Protein AF-A0A561WJ23-F1 (afdb_monomer)

Organism: Actinoplanes teichomyceticus (NCBI:txid1867)

Nearest PDB structures (foldseek):
  7w5x-assembly1_K  TM=8.280E-01  e=9.431E-01  Escherichia coli K-12
  6xiu-assembly1_B-2  TM=5.512E-01  e=2.045E+00  Escherichia coli
  6xiu-assembly1_A  TM=5.414E-01  e=2.303E+00  Escherichia coli

Sequence (185 aa):
MRGPETAATTAPVPPDAEFLGIRFALGAVLRPHPAASIVDGHATLPVTGSNRIVIGGEDWEAPTYENAEHFVRRLQGAGLLARSQLPGSGHPETHRSRRTLQRRYRATTGLSQVAVTQIDRANAAATMLRDGLDWRAAVATLGYFDQAHLAHALRRYVGHTARGLGAAGDAAMSFLYKTGPEPGS

InterPro domains:
  IPR018060 AraC-like, DNA binding HTH domain [PF12833] (94-162)

Secondary structure (DSSP, 8-state):
-B---SS-------TT------PPPTTEEETTS-GGGSTTSB-PPPB-TTSEEEETTEEEEPP-TTTHHHHHHHHHHTTSEEEPPPTTSSS--TTS-HHHHHHHHHHHHSS-HHHHHHHHHHHHHHHHHHTT--HHHHHHHTT-SSHHHHHHHIIIIISS-HHHHHHS-GGG--------S-TT-

Radius of gyration: 18.44 Å; Cα contacts (8 Å, |Δi|>4): 219; chains: 1; bounding box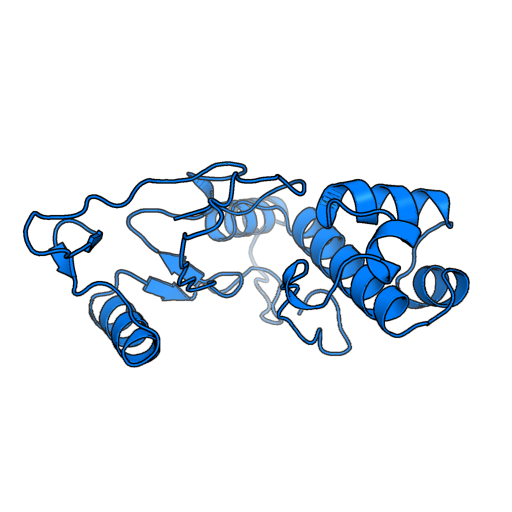: 40×44×50 Å

Foldseek 3Di:
DAAAELFDDDDDDPPPDDDDDDDDDAQKAQPQCARLVHYNHDDDFDADPVRFTAGPNDTHDDDDPVCNVVSVVVCVVVVRIDGHDQPPPPDCPPPDDPVVNQVVSCRRRVDGLVSQLLLLLLLVLLVCLLVVHDNVCSCVLSVPPDSVSSQVSCCTNVVDGSVRSNVDDPVVGPSPDPPDSDRRD

Structure (mmCIF, N/CA/C/O backbone):
data_AF-A0A561WJ23-F1
#
_entry.id   AF-A0A561WJ23-F1
#
loop_
_atom_site.group_PDB
_atom_site.id
_atom_site.type_symbol
_atom_site.label_atom_id
_atom_site.label_alt_id
_atom_site.label_comp_id
_atom_site.label_asym_id
_atom_site.label_entity_id
_atom_site.label_seq_id
_atom_site.pdbx_PDB_ins_code
_atom_site.Cartn_x
_atom_site.Cartn_y
_atom_site.Cartn_z
_atom_site.occupancy
_atom_site.B_iso_or_equiv
_atom_site.auth_seq_id
_atom_site.auth_comp_id
_atom_site.auth_asym_id
_atom_site.auth_atom_id
_atom_site.pdbx_PDB_model_num
ATOM 1 N N . MET A 1 1 ? -1.096 -0.728 12.898 1.00 88.12 1 MET A N 1
ATOM 2 C CA . MET A 1 1 ? -1.301 -0.312 11.492 1.00 88.12 1 MET A CA 1
ATOM 3 C C . MET A 1 1 ? 0.048 -0.042 10.854 1.00 88.12 1 MET A C 1
ATOM 5 O O . MET A 1 1 ? 0.812 0.728 11.416 1.00 88.12 1 MET A O 1
ATOM 9 N N . ARG A 1 2 ? 0.344 -0.645 9.702 1.00 90.31 2 ARG A N 1
ATOM 10 C CA . ARG A 1 2 ? 1.586 -0.389 8.961 1.00 90.31 2 ARG A CA 1
ATOM 11 C C . ARG A 1 2 ? 1.333 0.604 7.830 1.00 90.31 2 ARG A C 1
ATOM 13 O O . ARG A 1 2 ? 0.269 0.554 7.213 1.00 90.31 2 ARG A O 1
ATOM 20 N N . GLY A 1 3 ? 2.266 1.520 7.608 1.00 92.06 3 GLY A N 1
ATOM 21 C CA . GLY A 1 3 ? 2.197 2.446 6.490 1.00 92.06 3 GLY A CA 1
ATOM 22 C C . GLY A 1 3 ? 2.740 1.851 5.194 1.00 92.06 3 GLY A C 1
ATOM 23 O O . GLY A 1 3 ? 3.184 0.702 5.167 1.00 92.06 3 GLY A O 1
ATOM 24 N N . PRO A 1 4 ? 2.685 2.624 4.100 1.00 92.19 4 PRO A N 1
ATOM 25 C CA . PRO A 1 4 ? 3.299 2.228 2.841 1.00 92.19 4 PRO A CA 1
ATOM 26 C C . PRO A 1 4 ? 4.825 2.194 2.979 1.00 92.19 4 PRO A C 1
ATOM 28 O O . PRO A 1 4 ? 5.407 3.058 3.636 1.00 92.19 4 PRO A O 1
ATOM 31 N N . GLU A 1 5 ? 5.468 1.238 2.313 1.00 92.12 5 GLU A N 1
ATOM 32 C CA . GLU A 1 5 ? 6.920 1.054 2.383 1.00 92.12 5 GLU A CA 1
ATOM 33 C C . GLU A 1 5 ? 7.589 1.342 1.035 1.00 92.12 5 GLU A C 1
ATOM 35 O O . GLU A 1 5 ? 7.075 1.010 -0.035 1.00 92.12 5 GLU A O 1
ATOM 40 N N . THR A 1 6 ? 8.753 1.982 1.080 1.00 92.38 6 THR A N 1
ATOM 41 C CA . THR A 1 6 ? 9.587 2.321 -0.077 1.00 92.38 6 THR A CA 1
ATOM 42 C C . THR A 1 6 ? 10.602 1.227 -0.412 1.00 92.38 6 THR A C 1
ATOM 44 O O . THR A 1 6 ? 11.270 1.302 -1.456 1.00 92.38 6 THR A O 1
ATOM 47 N N . ALA A 1 7 ? 10.723 0.230 0.463 1.00 91.38 7 ALA A N 1
ATOM 48 C CA . ALA A 1 7 ? 11.462 -1.010 0.297 1.00 91.38 7 ALA A CA 1
ATOM 49 C C . ALA A 1 7 ? 10.836 -2.097 1.187 1.00 91.38 7 ALA A C 1
ATOM 51 O O . ALA A 1 7 ? 10.199 -1.784 2.185 1.00 91.38 7 ALA A O 1
ATOM 52 N N . ALA A 1 8 ? 11.034 -3.363 0.836 1.00 88.44 8 ALA A N 1
ATOM 53 C CA . ALA A 1 8 ? 10.608 -4.484 1.652 1.00 88.44 8 ALA A CA 1
ATOM 54 C C . ALA A 1 8 ? 11.323 -4.463 3.005 1.00 88.44 8 ALA A C 1
ATOM 56 O O . ALA A 1 8 ? 12.538 -4.259 3.084 1.00 88.44 8 ALA A O 1
ATOM 57 N N . THR A 1 9 ? 10.566 -4.729 4.061 1.00 86.19 9 THR A N 1
ATOM 58 C CA . THR A 1 9 ? 11.082 -4.825 5.422 1.00 86.19 9 THR A CA 1
ATOM 59 C C . THR A 1 9 ? 10.627 -6.127 6.071 1.00 86.19 9 THR A C 1
ATOM 61 O O . THR A 1 9 ? 9.573 -6.681 5.750 1.00 86.19 9 THR A O 1
ATOM 64 N N . THR A 1 10 ? 11.422 -6.623 7.013 1.00 80.75 10 THR A N 1
ATOM 65 C CA . THR A 1 10 ? 11.069 -7.794 7.813 1.00 80.75 10 THR A CA 1
ATOM 66 C C . THR A 1 10 ? 10.414 -7.360 9.120 1.00 80.75 10 THR A C 1
ATOM 68 O O . THR A 1 10 ? 10.718 -6.303 9.672 1.00 80.75 10 THR A O 1
ATOM 71 N N . ALA A 1 11 ? 9.493 -8.182 9.612 1.00 78.12 11 ALA A N 1
ATOM 72 C CA . ALA A 1 11 ? 8.931 -8.060 10.948 1.00 78.12 11 ALA A CA 1
ATOM 73 C C . ALA A 1 11 ? 9.088 -9.414 11.653 1.00 78.12 11 ALA A C 1
ATOM 75 O O . ALA A 1 11 ? 8.904 -10.445 11.001 1.00 78.12 11 ALA A O 1
ATOM 76 N N . PRO A 1 12 ? 9.458 -9.443 12.944 1.00 77.94 12 PRO A N 1
ATOM 77 C CA . PRO A 1 12 ? 9.506 -10.688 13.695 1.00 77.94 12 PRO A CA 1
ATOM 78 C C . PRO A 1 12 ? 8.093 -11.276 13.806 1.00 77.94 12 PRO A C 1
ATOM 80 O O . PRO A 1 12 ? 7.160 -10.590 14.220 1.00 77.94 12 PRO A O 1
ATOM 83 N N . VAL A 1 13 ? 7.954 -12.545 13.428 1.00 77.88 13 VAL A N 1
ATOM 84 C CA . VAL A 1 13 ? 6.711 -13.320 13.510 1.00 77.88 13 VAL A CA 1
ATOM 85 C C . VAL A 1 13 ? 6.960 -14.433 14.529 1.00 77.88 13 VAL A C 1
ATOM 87 O O . VAL A 1 13 ? 7.728 -15.351 14.229 1.00 77.88 13 VAL A O 1
ATOM 90 N N . PRO A 1 14 ? 6.406 -14.339 15.750 1.00 84.25 14 PRO A N 1
ATOM 91 C CA . PRO A 1 14 ? 6.501 -15.419 16.725 1.00 84.25 14 PRO A CA 1
ATOM 92 C C . PRO A 1 14 ? 5.874 -16.719 16.184 1.00 84.25 14 PRO A C 1
ATOM 94 O O . PRO A 1 14 ? 4.909 -16.638 15.422 1.00 84.25 14 PRO A O 1
ATOM 97 N N . PRO A 1 15 ? 6.386 -17.907 16.559 1.00 79.69 15 PRO A N 1
ATOM 98 C CA . PRO A 1 15 ? 5.913 -19.189 16.019 1.00 79.69 15 PRO A CA 1
ATOM 99 C C . PRO A 1 15 ? 4.428 -19.487 16.270 1.00 79.69 15 PRO A C 1
ATOM 101 O O . PRO A 1 15 ? 3.820 -20.251 15.529 1.00 79.69 15 PRO A O 1
ATOM 104 N N . ASP A 1 16 ? 3.864 -18.904 17.321 1.00 86.56 16 ASP A N 1
ATOM 105 C CA . ASP A 1 16 ? 2.503 -19.082 17.825 1.00 86.56 16 ASP A CA 1
ATOM 106 C C . ASP A 1 16 ? 1.607 -17.857 17.579 1.00 86.56 16 ASP A C 1
ATOM 108 O O . ASP A 1 16 ? 0.469 -17.811 18.045 1.00 86.56 16 ASP A O 1
ATOM 112 N N . ALA A 1 17 ? 2.103 -16.853 16.851 1.00 81.50 17 ALA A N 1
ATOM 113 C CA . ALA A 1 17 ? 1.343 -15.645 16.587 1.00 81.50 17 ALA A CA 1
ATOM 114 C C . ALA A 1 17 ? 0.382 -15.824 15.406 1.00 81.50 17 ALA A C 1
ATOM 116 O O . ALA A 1 17 ? 0.782 -16.156 14.288 1.00 81.50 17 ALA A O 1
ATOM 117 N N . GLU A 1 18 ? -0.888 -15.511 15.648 1.00 80.81 18 GLU A N 1
ATOM 118 C CA . GLU A 1 18 ? -1.900 -15.368 14.610 1.00 80.81 18 GLU A CA 1
ATOM 119 C C . GLU A 1 18 ? -2.066 -13.890 14.239 1.00 80.81 18 GLU A C 1
ATOM 121 O O . GLU A 1 18 ? -2.115 -13.009 15.101 1.00 80.81 18 GLU A O 1
ATOM 126 N N . PHE A 1 19 ? -2.153 -13.609 12.938 1.00 82.06 19 PHE A N 1
ATOM 127 C CA . PHE A 1 19 ? -2.295 -12.251 12.424 1.00 82.06 19 PHE A CA 1
ATOM 128 C C . PHE A 1 19 ? -3.512 -12.146 11.515 1.00 82.06 19 PHE A C 1
ATOM 130 O O . PHE A 1 19 ? -3.601 -12.831 10.498 1.00 82.06 19 PHE A O 1
ATOM 137 N N . LEU A 1 20 ? -4.388 -11.189 11.818 1.00 85.12 20 LEU A N 1
ATOM 138 C CA . LEU A 1 20 ? -5.390 -10.701 10.880 1.00 85.12 20 LEU A CA 1
ATOM 139 C C . LEU A 1 20 ? -4.945 -9.353 10.309 1.00 85.12 20 LEU A C 1
ATOM 141 O O . LEU A 1 20 ? -4.656 -8.408 11.046 1.00 85.12 20 LEU A O 1
ATOM 145 N N . GLY A 1 21 ? -4.919 -9.248 8.982 1.00 88.38 21 GLY A N 1
ATOM 146 C CA . GLY A 1 21 ? -4.565 -8.019 8.278 1.00 88.38 21 GLY A CA 1
ATOM 147 C C . GLY A 1 21 ? -5.686 -7.531 7.370 1.00 88.38 21 GLY A C 1
ATOM 148 O O . GLY A 1 21 ? -6.125 -8.251 6.479 1.00 88.38 21 GLY A O 1
ATOM 149 N N . ILE A 1 22 ? -6.089 -6.268 7.528 1.00 90.25 22 ILE A N 1
ATOM 150 C CA . ILE A 1 22 ? -6.926 -5.563 6.549 1.00 90.25 22 ILE A CA 1
ATOM 151 C C . ILE A 1 22 ? -6.014 -4.655 5.731 1.00 90.25 22 ILE A C 1
ATOM 153 O O . ILE A 1 22 ? -5.491 -3.658 6.234 1.00 90.25 22 ILE A O 1
ATOM 157 N N . ARG A 1 23 ? -5.813 -4.993 4.457 1.00 89.75 23 ARG A N 1
ATOM 158 C CA . ARG A 1 23 ? -5.008 -4.178 3.545 1.00 89.75 23 ARG A CA 1
ATOM 159 C C . ARG A 1 23 ? -5.900 -3.206 2.788 1.00 89.75 23 ARG A C 1
ATOM 161 O O . ARG A 1 23 ? -6.796 -3.607 2.049 1.00 89.75 23 ARG A O 1
ATOM 168 N N . PHE A 1 24 ? -5.619 -1.920 2.935 1.00 89.31 24 PHE A N 1
ATOM 169 C CA . PHE A 1 24 ? -6.335 -0.883 2.211 1.00 89.31 24 PHE A CA 1
ATOM 170 C C . PHE A 1 24 ? -5.871 -0.786 0.756 1.00 89.31 24 PHE A C 1
ATOM 172 O O . PHE A 1 24 ? -4.682 -0.891 0.456 1.00 89.31 24 PHE A O 1
ATOM 179 N N . ALA A 1 25 ? -6.828 -0.587 -0.152 1.00 88.94 25 ALA A N 1
ATOM 180 C CA . ALA A 1 25 ? -6.533 -0.281 -1.545 1.00 88.94 25 ALA A CA 1
ATOM 181 C C . ALA A 1 25 ? -5.771 1.047 -1.654 1.00 88.94 25 ALA A C 1
ATOM 183 O O . ALA A 1 25 ? -5.939 1.945 -0.824 1.00 88.94 25 ALA A O 1
ATOM 184 N N . LEU A 1 26 ? -4.970 1.205 -2.706 1.00 87.31 26 LEU A N 1
ATOM 185 C CA . LEU A 1 26 ? -4.286 2.466 -2.958 1.00 87.31 26 LEU A CA 1
ATOM 186 C C . LEU A 1 26 ? -5.307 3.614 -3.069 1.00 87.31 26 LEU A C 1
ATOM 188 O O . LEU A 1 26 ? -6.315 3.511 -3.768 1.00 87.31 26 LEU A O 1
ATOM 192 N N . GLY A 1 27 ? -5.060 4.704 -2.341 1.00 87.81 27 GLY A N 1
ATOM 193 C CA . GLY A 1 27 ? -5.973 5.848 -2.275 1.00 87.81 27 GLY A CA 1
ATOM 194 C C . GLY A 1 27 ? -7.069 5.741 -1.210 1.00 87.81 27 GLY A C 1
ATOM 195 O O . GLY A 1 27 ? -7.781 6.721 -0.994 1.00 87.81 27 GLY A O 1
ATOM 196 N N . ALA A 1 28 ? -7.198 4.615 -0.502 1.00 92.38 28 ALA A N 1
ATOM 197 C CA . ALA A 1 28 ? -7.967 4.579 0.737 1.00 92.38 28 ALA A CA 1
ATOM 198 C C . ALA A 1 28 ? -7.195 5.285 1.864 1.00 92.38 28 ALA A C 1
ATOM 200 O O . ALA A 1 28 ? -5.992 5.102 2.040 1.00 92.38 28 ALA A O 1
ATOM 201 N N . VAL A 1 29 ? -7.907 6.121 2.614 1.00 92.88 29 VAL A N 1
ATOM 202 C CA . VAL A 1 29 ? -7.361 7.000 3.646 1.00 92.88 29 VAL A CA 1
ATOM 203 C C . VAL A 1 29 ? -8.112 6.749 4.944 1.00 92.88 29 VAL A C 1
ATOM 205 O O . VAL A 1 29 ? -9.301 7.060 5.043 1.00 92.88 29 VAL A O 1
ATOM 208 N N . LEU A 1 30 ? -7.402 6.225 5.942 1.00 94.00 30 LEU A N 1
ATOM 209 C CA . LEU A 1 30 ? -7.859 6.203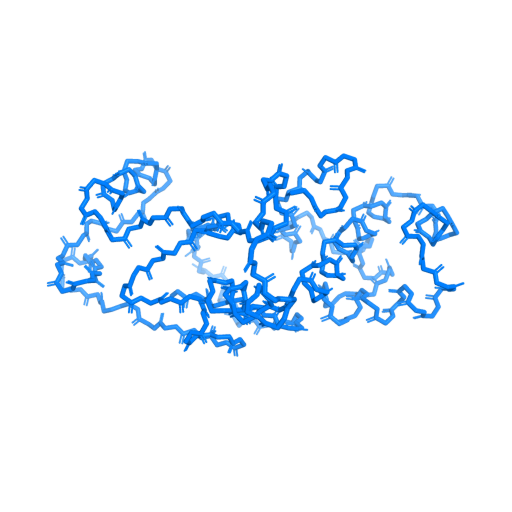 7.327 1.00 94.00 30 LEU A CA 1
ATOM 210 C C . LEU A 1 30 ? -7.504 7.554 7.960 1.00 94.00 30 LEU A C 1
ATOM 212 O O . LEU A 1 30 ? -6.336 7.833 8.206 1.00 94.00 30 LEU A O 1
ATOM 216 N N . ARG A 1 31 ? -8.488 8.429 8.173 1.00 93.62 31 ARG A N 1
ATOM 217 C CA . ARG A 1 31 ? -8.254 9.843 8.523 1.00 93.62 31 ARG A CA 1
ATOM 218 C C . ARG A 1 31 ? -7.425 10.065 9.794 1.00 93.62 31 ARG A C 1
ATOM 220 O O . ARG A 1 31 ? -6.582 10.955 9.744 1.00 93.62 31 ARG A O 1
ATOM 227 N N . PRO A 1 32 ? -7.600 9.296 10.890 1.00 93.06 32 PRO A N 1
ATOM 228 C CA . PRO A 1 32 ? -6.749 9.443 12.076 1.00 93.06 32 PRO A CA 1
ATOM 229 C C . PRO A 1 32 ? -5.274 9.088 11.833 1.00 93.06 32 PRO A C 1
ATOM 231 O O . PRO A 1 32 ? -4.400 9.558 12.555 1.00 93.06 32 PRO A O 1
ATOM 234 N N . HIS A 1 33 ? -4.992 8.276 10.809 1.00 92.06 33 HIS A N 1
ATOM 235 C CA . HIS A 1 33 ? -3.657 7.780 10.477 1.00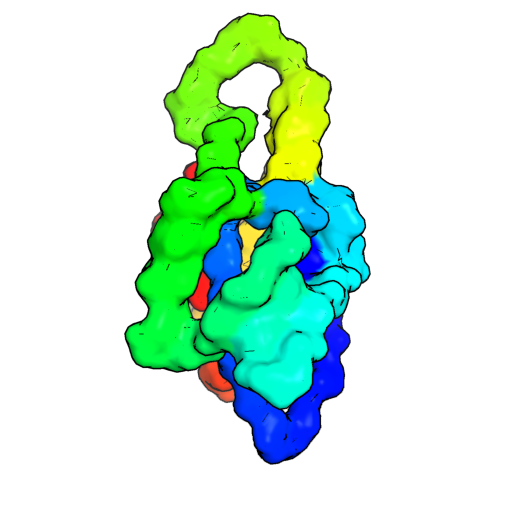 92.06 33 HIS A CA 1
ATOM 236 C C . HIS A 1 33 ? -3.452 7.789 8.951 1.00 92.06 33 HIS A C 1
ATOM 238 O O . HIS A 1 33 ? -3.444 6.729 8.313 1.00 92.06 33 HIS A O 1
ATOM 244 N N . PRO A 1 34 ? -3.344 8.975 8.323 1.00 91.38 34 PRO A N 1
ATOM 245 C CA . PRO A 1 34 ? -3.183 9.064 6.879 1.00 91.38 34 PRO A CA 1
ATOM 246 C C . PRO A 1 34 ? -1.864 8.412 6.448 1.00 91.38 34 PRO A C 1
ATOM 248 O O . PRO A 1 34 ? -0.839 8.580 7.100 1.00 91.38 34 PRO A O 1
ATOM 251 N N . ALA A 1 35 ? -1.854 7.712 5.310 1.00 91.44 35 ALA A N 1
ATOM 252 C CA . ALA A 1 35 ? -0.686 6.947 4.857 1.00 91.44 35 ALA A CA 1
ATOM 253 C C . ALA A 1 35 ? 0.616 7.775 4.807 1.00 91.44 35 ALA A C 1
ATOM 255 O O . ALA A 1 35 ? 1.683 7.285 5.166 1.00 91.44 35 ALA A O 1
ATOM 256 N N . ALA A 1 36 ? 0.522 9.052 4.421 1.00 91.44 36 ALA A N 1
ATOM 257 C CA . ALA A 1 36 ? 1.666 9.958 4.340 1.00 91.44 36 ALA A CA 1
ATOM 258 C C . ALA A 1 36 ? 2.325 10.292 5.690 1.00 91.44 36 ALA A C 1
ATOM 260 O O . ALA A 1 36 ? 3.459 10.765 5.686 1.00 91.44 36 ALA A O 1
ATOM 261 N N . SER A 1 37 ? 1.661 10.059 6.828 1.00 93.19 37 SER A N 1
ATOM 262 C CA . SER A 1 37 ? 2.247 10.291 8.156 1.00 93.19 37 SER A CA 1
ATOM 263 C C . SER A 1 37 ? 2.966 9.070 8.734 1.00 93.19 37 SER A C 1
ATOM 265 O O . SER A 1 37 ? 3.522 9.173 9.821 1.00 93.19 37 SER A O 1
ATOM 267 N N . ILE A 1 38 ? 2.931 7.919 8.053 1.00 93.50 38 ILE A N 1
ATOM 268 C CA . ILE A 1 38 ? 3.465 6.638 8.552 1.00 93.50 38 ILE A CA 1
ATOM 269 C C . ILE A 1 38 ? 4.291 5.878 7.498 1.00 93.50 38 ILE A C 1
ATOM 271 O O . ILE A 1 38 ? 4.426 4.661 7.583 1.00 93.50 38 ILE A O 1
ATOM 275 N N . VAL A 1 39 ? 4.825 6.573 6.489 1.00 94.81 39 VAL A N 1
ATOM 276 C CA . VAL A 1 39 ? 5.680 5.970 5.447 1.00 94.81 39 VAL A CA 1
ATOM 277 C C . VAL A 1 39 ? 6.903 5.305 6.080 1.00 94.81 39 VAL A C 1
ATOM 279 O O . VAL A 1 39 ? 7.515 5.892 6.969 1.00 94.81 39 VAL A O 1
ATOM 282 N N . ASP A 1 40 ? 7.247 4.100 5.618 1.00 93.50 40 ASP A N 1
ATOM 283 C CA . ASP A 1 40 ? 8.349 3.283 6.156 1.00 93.50 40 ASP A CA 1
ATOM 284 C C . ASP A 1 40 ? 8.243 3.052 7.678 1.00 93.50 40 ASP A C 1
ATOM 286 O O . ASP A 1 40 ? 9.238 2.882 8.382 1.00 93.50 40 ASP A O 1
ATOM 290 N N . GLY A 1 41 ? 7.015 3.056 8.202 1.00 91.94 41 GLY A N 1
ATOM 291 C CA . GLY A 1 41 ? 6.745 2.974 9.628 1.00 91.94 41 GLY A CA 1
ATOM 292 C C . GLY A 1 41 ? 5.405 2.328 9.956 1.00 91.94 41 GLY A C 1
ATOM 293 O O . GLY A 1 41 ? 4.724 1.720 9.124 1.00 91.94 41 GLY A O 1
ATOM 294 N N . HIS A 1 42 ? 5.026 2.437 11.223 1.00 91.75 42 HIS A N 1
ATOM 295 C CA . HIS A 1 42 ? 3.769 1.914 11.734 1.00 91.75 42 HIS A CA 1
ATOM 296 C C . HIS A 1 42 ? 3.220 2.817 12.840 1.00 91.75 42 HIS A C 1
ATOM 298 O O . HIS A 1 42 ? 3.962 3.528 13.512 1.00 91.75 42 HIS A O 1
ATOM 304 N N . ALA A 1 43 ? 1.905 2.764 13.028 1.00 90.81 43 ALA A N 1
ATOM 305 C CA . ALA A 1 43 ? 1.208 3.335 14.170 1.00 90.81 43 ALA A CA 1
ATOM 306 C C . ALA A 1 43 ? 0.566 2.208 14.983 1.00 90.81 43 ALA A C 1
ATOM 308 O O . ALA A 1 43 ? -0.151 1.361 14.432 1.00 90.81 43 ALA A O 1
ATOM 309 N N . THR A 1 44 ? 0.806 2.201 16.290 1.00 90.88 44 THR A N 1
ATOM 310 C CA . THR A 1 44 ? 0.114 1.309 17.224 1.00 90.88 44 THR A CA 1
ATOM 311 C C . THR A 1 44 ? -1.270 1.877 17.502 1.00 90.88 44 THR A C 1
ATOM 313 O O . THR A 1 44 ? -1.397 3.030 17.906 1.00 90.88 44 THR A O 1
ATOM 316 N N . LEU A 1 45 ? -2.306 1.075 17.258 1.00 90.69 45 LEU A N 1
ATOM 317 C CA . LEU A 1 45 ? -3.666 1.435 17.643 1.00 90.69 45 LEU A CA 1
ATOM 318 C C . LEU A 1 45 ? -3.844 1.048 19.114 1.00 90.69 45 LEU A C 1
ATOM 320 O O . LEU A 1 45 ? -3.536 -0.099 19.449 1.00 90.69 45 LEU A O 1
ATOM 324 N N . PRO A 1 46 ? -4.294 1.961 19.991 1.00 92.19 46 PRO A N 1
ATOM 325 C CA . PRO A 1 46 ? -4.555 1.612 21.379 1.00 92.19 46 PRO A CA 1
ATOM 326 C C . PRO A 1 46 ? -5.589 0.488 21.464 1.00 92.19 46 PRO A C 1
ATOM 328 O O . PRO A 1 46 ? -6.548 0.462 20.691 1.00 92.19 46 PRO A O 1
ATOM 331 N N . VAL A 1 47 ? -5.390 -0.421 22.414 1.00 91.25 47 VAL A N 1
ATOM 332 C CA . VAL A 1 47 ? -6.325 -1.507 22.716 1.00 91.25 47 VAL A CA 1
ATOM 333 C C . VAL A 1 47 ? -6.844 -1.298 24.130 1.00 91.25 47 VAL A C 1
ATOM 335 O O . VAL A 1 47 ? -6.065 -1.039 25.048 1.00 91.25 47 VAL A O 1
ATOM 338 N N . THR A 1 48 ? -8.158 -1.363 24.308 1.00 91.06 48 THR A N 1
ATOM 339 C CA . THR A 1 48 ? -8.793 -1.235 25.622 1.00 91.06 48 THR A CA 1
ATOM 340 C C . THR A 1 48 ? -8.771 -2.569 26.371 1.00 91.06 48 THR A C 1
ATOM 342 O O . THR A 1 48 ? -8.555 -3.630 25.784 1.00 91.06 48 THR A O 1
ATOM 345 N N . GLY A 1 49 ? -9.059 -2.546 27.677 1.00 86.38 49 GLY A N 1
ATOM 346 C CA . GLY A 1 49 ? -9.124 -3.764 28.498 1.00 86.38 49 GLY A CA 1
ATOM 347 C C . GLY A 1 49 ? -10.179 -4.790 28.049 1.00 86.38 49 GLY A C 1
ATOM 348 O O . GLY A 1 49 ? -10.091 -5.950 28.430 1.00 86.38 49 GLY A O 1
ATOM 349 N N . SER A 1 50 ? -11.148 -4.393 27.215 1.00 87.62 50 SER A N 1
ATOM 350 C CA . SER A 1 50 ? -12.160 -5.277 26.617 1.00 87.62 50 SER A CA 1
ATOM 351 C C . SER A 1 50 ? -11.779 -5.784 25.217 1.00 87.62 50 SER A C 1
ATOM 353 O O . SER A 1 50 ? -12.651 -6.202 24.457 1.00 87.62 50 SER A O 1
ATOM 355 N N . ASN A 1 51 ? -10.487 -5.744 24.866 1.00 86.00 51 ASN A N 1
ATOM 356 C CA . ASN A 1 51 ? -9.941 -6.155 23.566 1.00 86.00 51 ASN A CA 1
ATOM 357 C C . ASN A 1 51 ? -10.553 -5.395 22.373 1.00 86.00 51 ASN A C 1
ATOM 359 O O . ASN A 1 51 ? -10.730 -5.932 21.279 1.00 86.00 51 ASN A O 1
ATOM 363 N N . ARG A 1 52 ? -10.910 -4.127 22.593 1.00 93.00 52 ARG A N 1
ATOM 364 C CA . ARG A 1 52 ? -11.409 -3.226 21.549 1.00 93.00 52 ARG A CA 1
ATOM 365 C C . ARG A 1 52 ? -10.279 -2.350 21.054 1.00 93.00 52 ARG A C 1
ATOM 367 O O . ARG A 1 52 ? -9.410 -1.972 21.832 1.00 93.00 52 ARG A O 1
ATOM 374 N N . ILE A 1 53 ? -10.307 -2.000 19.778 1.00 93.69 53 ILE A N 1
ATOM 375 C CA . ILE A 1 53 ? -9.310 -1.114 19.180 1.00 93.69 53 ILE A CA 1
ATOM 376 C C . ILE A 1 53 ? -9.839 0.313 19.130 1.00 93.69 53 ILE A C 1
ATOM 378 O O . ILE A 1 53 ? -10.984 0.547 18.747 1.00 93.69 53 ILE A O 1
ATOM 382 N N . VAL A 1 54 ? -9.001 1.275 19.497 1.00 94.56 54 VAL A N 1
ATOM 383 C CA . VAL A 1 54 ? -9.363 2.692 19.474 1.00 94.56 54 VAL A CA 1
ATOM 384 C C . VAL A 1 54 ? -8.959 3.294 18.136 1.00 94.56 54 VAL A C 1
ATOM 386 O O . VAL A 1 54 ? -7.783 3.289 17.767 1.00 94.56 54 VAL A O 1
ATOM 389 N N . ILE A 1 55 ? -9.930 3.834 17.400 1.00 94.31 55 ILE A N 1
ATOM 390 C CA . ILE A 1 55 ? -9.708 4.495 16.108 1.00 94.31 55 ILE A CA 1
ATOM 391 C C . ILE A 1 55 ? -10.519 5.784 16.084 1.00 94.31 55 ILE A C 1
ATOM 393 O O . ILE A 1 55 ? -11.731 5.771 16.272 1.00 94.31 55 ILE A O 1
ATOM 397 N N . GLY A 1 56 ? -9.842 6.911 15.850 1.00 91.19 56 GLY A N 1
ATOM 398 C CA . GLY A 1 56 ? -10.499 8.222 15.832 1.00 91.19 56 GLY A CA 1
ATOM 399 C C . GLY A 1 56 ? -11.052 8.662 17.192 1.00 91.19 56 GLY A C 1
ATOM 400 O O . GLY A 1 56 ? -11.928 9.513 17.226 1.00 91.19 56 GLY A O 1
ATOM 401 N N . GLY A 1 57 ? -10.548 8.091 18.293 1.00 90.81 57 GLY A N 1
ATOM 402 C CA . GLY A 1 57 ? -11.021 8.373 19.653 1.00 90.81 57 GLY A CA 1
ATOM 403 C C . GLY A 1 57 ? -12.237 7.552 20.093 1.00 90.81 57 GLY A C 1
ATOM 404 O O . GLY A 1 57 ? -12.682 7.715 21.223 1.00 90.81 57 GLY A O 1
ATOM 405 N N . GLU A 1 58 ? -12.749 6.665 19.238 1.00 91.12 58 GLU A N 1
ATOM 406 C CA . GLU A 1 58 ? -13.864 5.766 19.550 1.00 91.12 58 GLU A CA 1
ATOM 407 C C . GLU A 1 58 ? -13.393 4.316 19.694 1.00 91.12 58 GLU A C 1
ATOM 409 O O . GLU A 1 58 ? -12.399 3.921 19.078 1.00 91.12 58 GLU A O 1
ATOM 414 N N . ASP A 1 59 ? -14.142 3.520 20.459 1.00 94.12 59 ASP A N 1
ATOM 415 C CA . ASP A 1 59 ? -13.864 2.105 20.705 1.00 94.12 59 ASP A CA 1
ATOM 416 C C . ASP A 1 59 ? -14.558 1.203 19.676 1.00 94.12 59 ASP A C 1
ATOM 418 O O . ASP A 1 59 ? -15.791 1.119 19.606 1.00 94.12 59 ASP A O 1
ATOM 422 N N . TRP A 1 60 ? -13.777 0.404 18.958 1.00 94.69 60 TRP A N 1
ATOM 423 C CA . TRP A 1 60 ? -14.243 -0.502 17.911 1.00 94.69 60 TRP A CA 1
ATOM 424 C C . TRP A 1 60 ? -14.021 -1.957 18.301 1.00 94.69 60 TRP A C 1
ATOM 426 O O . TRP A 1 60 ? -13.016 -2.312 18.908 1.00 94.69 60 TRP A O 1
ATOM 436 N N . GLU A 1 61 ? -14.963 -2.819 17.932 1.00 93.69 61 GLU A N 1
ATOM 437 C CA . GLU A 1 61 ? -14.749 -4.261 18.034 1.00 93.69 61 GLU A CA 1
ATOM 438 C C . GLU A 1 61 ? -13.547 -4.634 17.163 1.00 93.69 61 GLU A C 1
ATOM 440 O O . GLU A 1 61 ? -13.443 -4.152 16.030 1.00 93.69 61 GLU A O 1
ATOM 445 N N . ALA A 1 62 ? -12.622 -5.427 17.706 1.00 91.38 62 ALA A N 1
ATOM 446 C CA . ALA A 1 62 ? -11.464 -5.865 16.947 1.00 91.38 62 ALA A CA 1
ATOM 447 C C . ALA A 1 62 ? -11.921 -6.708 15.742 1.00 91.38 62 ALA A C 1
ATOM 449 O O . ALA A 1 62 ? -12.840 -7.524 15.879 1.00 91.38 62 ALA A O 1
ATOM 450 N N . PRO A 1 63 ? -11.316 -6.510 14.558 1.00 91.81 63 PRO A N 1
ATOM 451 C CA . PRO A 1 63 ? -11.675 -7.299 13.402 1.00 91.81 63 PRO A CA 1
ATOM 452 C C . PRO A 1 63 ? -11.283 -8.767 13.620 1.00 91.81 63 PRO A C 1
ATOM 454 O O . PRO A 1 63 ? -10.200 -9.060 14.125 1.00 91.81 63 PRO A O 1
ATOM 457 N N . THR A 1 64 ? -12.157 -9.668 13.196 1.00 91.31 64 THR A N 1
ATOM 458 C CA . THR A 1 64 ? -11.949 -11.109 13.040 1.00 91.31 64 THR A CA 1
ATOM 459 C C . THR A 1 64 ? -12.147 -11.469 11.569 1.00 91.31 64 THR A C 1
ATOM 461 O O . THR A 1 64 ? -12.561 -10.626 10.765 1.00 91.31 64 THR A O 1
ATOM 464 N N . TYR A 1 65 ? -11.870 -12.715 11.186 1.00 88.56 65 TYR A N 1
ATOM 465 C CA . TYR A 1 65 ? -12.127 -13.167 9.818 1.00 88.56 65 TYR A CA 1
ATOM 466 C C . TYR A 1 65 ? -13.614 -13.032 9.436 1.00 88.56 65 TYR A C 1
ATOM 468 O O . TYR A 1 65 ? -13.947 -12.647 8.317 1.00 88.56 65 TYR A O 1
ATOM 476 N N . GLU A 1 66 ? -14.508 -13.260 10.394 1.00 92.44 66 GLU A N 1
ATOM 477 C CA . GLU A 1 66 ? -15.960 -13.252 10.222 1.00 92.44 66 GLU A CA 1
ATOM 478 C C . GLU A 1 66 ? -16.540 -11.837 10.141 1.00 92.44 66 GLU A C 1
ATOM 480 O O . GLU A 1 66 ? -17.518 -11.609 9.429 1.00 92.44 66 GLU A O 1
ATOM 485 N N . ASN A 1 67 ? -15.964 -10.872 10.869 1.00 93.38 67 ASN A N 1
ATOM 486 C CA . ASN A 1 67 ? -16.524 -9.522 10.974 1.00 93.38 67 ASN A CA 1
ATOM 487 C C . ASN A 1 67 ? -15.744 -8.454 10.169 1.00 93.38 67 ASN A C 1
ATOM 489 O O . ASN A 1 67 ? -16.188 -7.303 10.117 1.00 93.38 67 ASN A O 1
ATOM 493 N N . ALA A 1 68 ? -14.624 -8.800 9.514 1.00 93.81 68 ALA A N 1
ATOM 494 C CA . ALA A 1 68 ? -13.722 -7.840 8.863 1.00 93.81 68 ALA A CA 1
ATOM 495 C C . ALA A 1 68 ? -14.418 -6.932 7.835 1.00 93.81 68 ALA A C 1
ATOM 497 O O . ALA A 1 68 ? -14.195 -5.718 7.821 1.00 93.81 68 ALA A O 1
ATOM 498 N N . GLU A 1 69 ? -15.292 -7.479 6.985 1.00 93.88 69 GLU A N 1
ATOM 499 C CA . GLU A 1 69 ? -16.028 -6.665 6.008 1.00 93.88 69 GLU A CA 1
ATOM 500 C C . GLU A 1 69 ? -16.969 -5.667 6.684 1.00 93.88 69 GLU A C 1
ATOM 502 O O . GLU A 1 69 ? -17.044 -4.497 6.295 1.00 93.88 69 GLU A O 1
ATOM 507 N N . HIS A 1 70 ? -17.684 -6.121 7.714 1.00 96.06 70 HIS A N 1
ATOM 508 C CA . HIS A 1 70 ? -18.596 -5.283 8.479 1.00 96.06 70 HIS A CA 1
ATOM 509 C C . HIS A 1 70 ? -17.833 -4.177 9.217 1.00 96.06 70 HIS A C 1
ATOM 511 O O . HIS A 1 70 ? -18.234 -3.013 9.167 1.00 96.06 70 HIS A O 1
ATOM 517 N N . PHE A 1 71 ? -16.689 -4.509 9.815 1.00 95.44 71 PHE A N 1
ATOM 518 C CA . PHE A 1 71 ? -15.773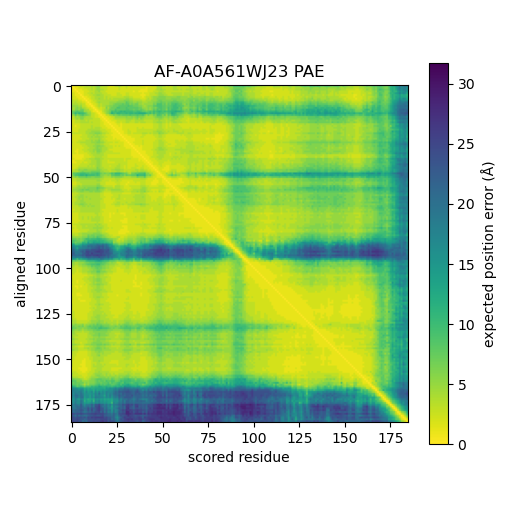 -3.557 10.432 1.00 95.44 71 PHE A CA 1
ATOM 519 C C . PHE A 1 71 ? -15.360 -2.444 9.450 1.00 95.44 71 PHE A C 1
ATOM 521 O O . PHE A 1 71 ? -15.513 -1.258 9.756 1.00 95.44 71 PHE A O 1
ATOM 528 N N . VAL A 1 72 ? -14.935 -2.798 8.230 1.00 95.31 72 VAL A N 1
ATOM 529 C CA . VAL A 1 72 ? -14.561 -1.823 7.186 1.00 95.31 72 VAL A CA 1
ATOM 530 C C . VAL A 1 72 ? -15.743 -0.936 6.785 1.00 95.31 72 VAL A C 1
ATOM 532 O O . VAL A 1 72 ? -15.584 0.283 6.685 1.00 95.31 72 VAL A O 1
ATOM 535 N N . ARG A 1 73 ? -16.937 -1.509 6.586 1.00 96.00 73 ARG A N 1
ATOM 536 C CA . ARG A 1 73 ? -18.147 -0.734 6.251 1.00 96.00 73 ARG A CA 1
ATOM 537 C C . ARG A 1 73 ? -18.513 0.251 7.356 1.00 96.00 73 ARG A C 1
ATOM 539 O O . ARG A 1 73 ? -18.878 1.386 7.060 1.00 96.00 73 ARG A O 1
ATOM 546 N N . ARG A 1 74 ? -18.370 -0.134 8.625 1.00 96.06 74 ARG A N 1
ATOM 547 C CA . ARG A 1 74 ? -18.634 0.772 9.749 1.00 96.06 74 ARG A CA 1
ATOM 548 C C . ARG A 1 74 ? -17.622 1.915 9.830 1.00 96.06 74 ARG A C 1
ATOM 550 O O . ARG A 1 74 ? -18.035 3.046 10.068 1.00 96.06 74 ARG A O 1
ATOM 557 N N . LEU A 1 75 ? -16.337 1.668 9.558 1.00 96.12 75 LEU A N 1
ATOM 558 C CA . LEU A 1 75 ? -15.338 2.743 9.459 1.00 96.12 75 LEU A CA 1
ATOM 559 C C . LEU A 1 75 ? -15.671 3.745 8.343 1.00 96.12 75 LEU A C 1
ATOM 561 O O . LEU A 1 75 ? -15.435 4.944 8.500 1.00 96.12 75 LEU A O 1
ATOM 565 N N . GLN A 1 76 ? -16.217 3.268 7.220 1.00 96.06 76 GLN A N 1
ATOM 566 C CA . GLN A 1 76 ? -16.698 4.135 6.140 1.00 96.06 76 GLN A CA 1
ATOM 567 C C . GLN A 1 76 ? -17.936 4.930 6.563 1.00 96.06 76 GLN A C 1
ATOM 569 O O . GLN A 1 76 ? -17.985 6.138 6.340 1.00 96.06 76 GLN A O 1
ATOM 574 N N . GLY A 1 77 ? -18.904 4.277 7.215 1.00 95.56 77 GLY A N 1
ATOM 575 C CA . GLY A 1 77 ? -20.120 4.915 7.727 1.00 95.56 77 GLY A CA 1
ATOM 576 C C . GLY A 1 77 ? -19.845 6.009 8.763 1.00 95.56 77 GLY A C 1
ATOM 577 O O . GLY A 1 77 ? -20.499 7.045 8.739 1.00 95.56 77 GLY A O 1
ATOM 578 N N . ALA A 1 78 ? -18.824 5.832 9.606 1.00 95.75 78 ALA A N 1
ATOM 579 C CA . ALA A 1 78 ? -18.348 6.858 10.539 1.00 95.75 78 ALA A CA 1
ATOM 580 C C . ALA A 1 78 ? -17.457 7.932 9.882 1.00 95.75 78 ALA A C 1
ATOM 582 O O . ALA A 1 78 ? -16.936 8.819 10.554 1.00 95.75 78 ALA A O 1
ATOM 583 N N . GLY A 1 79 ? -17.216 7.849 8.570 1.00 95.00 79 GLY A N 1
ATOM 584 C CA . GLY A 1 79 ? -16.379 8.797 7.836 1.00 95.00 79 GLY A CA 1
ATOM 585 C C . GLY A 1 79 ? -14.882 8.713 8.152 1.00 95.00 79 GLY A C 1
ATOM 586 O O . GLY A 1 79 ? -14.115 9.534 7.640 1.00 95.00 79 GLY A O 1
ATOM 587 N N . LEU A 1 80 ? -14.442 7.731 8.947 1.00 95.94 80 LEU A N 1
ATOM 588 C C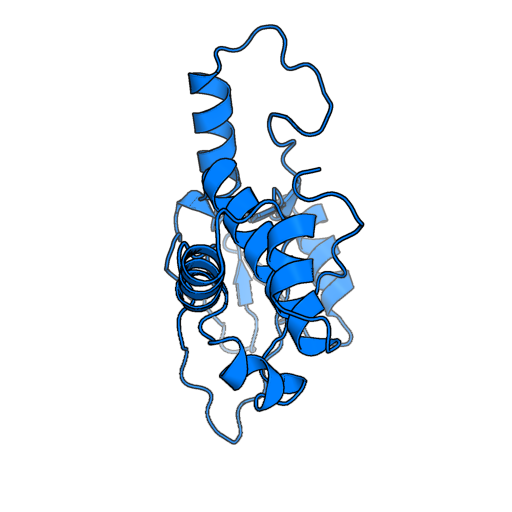A . LEU A 1 80 ? -13.041 7.527 9.324 1.00 95.94 80 LEU A CA 1
ATOM 589 C C . LEU A 1 80 ? -12.218 6.926 8.184 1.00 95.94 80 LEU A C 1
ATOM 591 O O . LEU A 1 80 ? -11.042 7.261 8.046 1.00 95.94 80 LEU A O 1
ATOM 595 N N . LEU A 1 81 ? -12.827 6.075 7.355 1.00 95.69 81 LEU A N 1
ATOM 596 C CA . LEU A 1 81 ? -12.207 5.491 6.168 1.00 95.69 81 LEU A CA 1
ATOM 597 C C . LEU A 1 81 ? -12.867 6.044 4.902 1.00 95.69 81 LEU A C 1
ATOM 599 O O . LEU A 1 81 ? -14.063 5.869 4.689 1.00 95.69 81 LEU A O 1
ATOM 603 N N . ALA A 1 82 ? -12.086 6.684 4.036 1.00 93.38 82 ALA A N 1
ATOM 604 C CA . ALA A 1 82 ? -12.577 7.251 2.782 1.00 93.38 82 ALA A CA 1
ATOM 605 C C . ALA A 1 82 ? -11.704 6.837 1.597 1.00 93.38 82 ALA A C 1
ATOM 607 O O . ALA A 1 82 ? -10.501 6.634 1.744 1.00 93.38 82 ALA A O 1
ATOM 608 N N . ARG A 1 83 ? -12.291 6.764 0.398 1.00 89.56 83 ARG A N 1
ATOM 609 C CA . ARG A 1 83 ? -11.536 6.598 -0.850 1.00 89.56 83 ARG A CA 1
ATOM 610 C C . ARG A 1 83 ? -11.282 7.966 -1.472 1.00 89.56 83 ARG A C 1
ATOM 612 O O . ARG A 1 83 ? -12.218 8.680 -1.820 1.00 89.56 83 ARG A O 1
ATOM 619 N N . SER A 1 84 ? -10.015 8.334 -1.601 1.00 86.00 84 SER A N 1
ATOM 620 C CA . SER A 1 84 ? -9.595 9.544 -2.299 1.00 86.00 84 SER A CA 1
ATOM 621 C C . SER A 1 84 ? -9.426 9.251 -3.786 1.00 86.00 84 SER A C 1
ATOM 623 O O . SER A 1 84 ? -8.864 8.225 -4.170 1.00 86.00 84 SER A O 1
ATOM 625 N N . GLN A 1 85 ? -9.898 10.168 -4.627 1.00 81.75 85 GLN A N 1
ATOM 626 C CA . GLN A 1 85 ? -9.637 10.128 -6.063 1.00 81.75 85 GLN A CA 1
ATOM 627 C C . GLN A 1 85 ? -8.176 10.502 -6.316 1.00 81.75 85 GLN A C 1
ATOM 629 O O . GLN A 1 85 ? -7.759 11.623 -5.991 1.00 81.75 85 GLN A O 1
ATOM 634 N N . LEU A 1 86 ? -7.406 9.556 -6.852 1.00 80.19 86 LEU A N 1
ATOM 635 C CA . LEU A 1 86 ? -5.991 9.752 -7.130 1.00 80.19 86 LEU A CA 1
ATOM 636 C C . LEU A 1 86 ? -5.804 10.518 -8.445 1.00 80.19 86 LEU A C 1
ATOM 638 O O . LEU A 1 86 ? -6.439 10.193 -9.445 1.00 80.19 86 LEU A O 1
ATOM 642 N N . PRO A 1 87 ? -4.903 11.512 -8.478 1.00 73.44 87 PRO A N 1
ATOM 643 C CA . PRO A 1 87 ? -4.508 12.145 -9.727 1.00 73.44 87 PRO A CA 1
ATOM 644 C C . PRO A 1 87 ? -4.028 11.111 -10.752 1.00 73.44 87 PRO A C 1
ATOM 646 O O . PRO A 1 87 ? -3.146 10.313 -10.439 1.00 73.44 87 PRO A O 1
ATOM 649 N N . GLY A 1 88 ? -4.571 11.159 -11.971 1.00 65.62 88 GLY A N 1
ATOM 650 C CA . GLY A 1 88 ? -4.156 10.288 -13.076 1.00 65.62 88 GLY A CA 1
ATOM 651 C C . GLY A 1 88 ? -4.963 8.997 -13.254 1.00 65.62 88 GLY A C 1
ATOM 652 O O . GLY A 1 88 ? -4.749 8.328 -14.256 1.00 65.62 88 GLY A O 1
ATOM 653 N N . SER A 1 89 ? -5.930 8.684 -12.383 1.00 60.53 89 SER A N 1
ATOM 654 C CA . SER A 1 89 ? -6.804 7.497 -12.499 1.00 60.53 89 SER A CA 1
ATOM 655 C C . SER A 1 89 ? -7.918 7.648 -13.559 1.00 60.53 89 SER A C 1
ATOM 657 O O . SER A 1 89 ? -9.071 7.289 -13.322 1.00 60.53 89 SER A O 1
ATOM 659 N N . GLY A 1 90 ? -7.614 8.272 -14.703 1.00 56.22 90 GLY A N 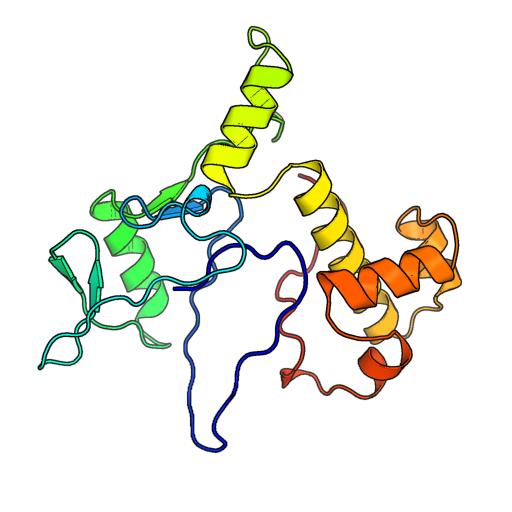1
ATOM 660 C CA . GLY A 1 90 ? -8.534 8.405 -15.844 1.00 56.22 90 GLY A CA 1
ATOM 661 C C . GLY A 1 90 ? -9.496 9.604 -15.840 1.00 56.22 90 GLY A C 1
ATOM 662 O O . GLY A 1 90 ? -10.277 9.737 -16.777 1.00 56.22 90 GLY A O 1
ATOM 663 N N . HIS A 1 91 ? -9.452 10.501 -14.847 1.00 54.78 91 HIS A N 1
ATOM 664 C CA . HIS A 1 91 ? -10.211 11.763 -14.884 1.00 54.78 91 HIS A CA 1
ATOM 665 C C . HIS A 1 91 ? -9.303 12.955 -15.232 1.00 54.78 91 HIS A C 1
ATOM 667 O O . HIS A 1 91 ? -8.259 13.128 -14.592 1.00 54.78 91 HIS A O 1
ATOM 673 N N . PRO A 1 92 ? -9.673 13.802 -16.211 1.00 53.12 92 PRO A N 1
ATOM 674 C CA . PRO A 1 92 ? -8.875 14.966 -16.564 1.00 53.12 92 PRO A CA 1
ATOM 675 C C . PRO A 1 92 ? -8.928 16.014 -15.439 1.00 53.12 92 PRO A C 1
ATOM 677 O O . PRO A 1 92 ? -9.887 16.767 -15.297 1.00 53.12 92 PRO A O 1
ATOM 680 N N . GLU A 1 93 ? -7.868 16.092 -14.625 1.00 62.75 93 GLU A N 1
ATOM 681 C CA . GLU A 1 93 ? -7.615 17.223 -13.717 1.00 62.75 93 GLU A CA 1
ATOM 682 C C . GLU A 1 93 ? -6.972 18.384 -14.510 1.00 62.75 93 GLU A C 1
ATOM 684 O O . GLU A 1 93 ? -5.847 18.811 -14.241 1.00 62.75 93 GLU A O 1
ATOM 689 N N . THR A 1 94 ? -7.681 18.881 -15.530 1.00 57.97 94 THR A N 1
ATOM 690 C CA . THR A 1 94 ? -7.166 19.726 -16.631 1.00 57.97 94 THR A CA 1
ATOM 691 C C . THR A 1 94 ? -6.644 21.105 -16.210 1.00 57.97 94 THR A C 1
ATOM 693 O O . THR A 1 94 ? -5.987 21.779 -16.996 1.00 57.97 94 THR A O 1
ATOM 696 N N . HIS A 1 95 ? -6.892 21.533 -14.969 1.00 64.81 95 HIS A N 1
ATOM 697 C CA . HIS A 1 95 ? -6.543 22.876 -14.485 1.00 64.81 95 HIS A CA 1
ATOM 698 C C . HIS A 1 95 ? -5.427 22.906 -13.432 1.00 64.81 95 HIS A C 1
ATOM 700 O O . HIS A 1 95 ? -5.158 23.958 -12.851 1.00 64.81 95 HIS A O 1
ATOM 706 N N . ARG A 1 96 ? -4.773 21.776 -13.129 1.00 76.69 96 ARG A N 1
ATOM 707 C CA . ARG A 1 96 ? -3.763 21.710 -12.059 1.00 76.69 96 ARG A CA 1
ATOM 708 C C . ARG A 1 96 ? -2.369 21.436 -12.600 1.00 76.69 96 ARG A C 1
ATOM 710 O O . ARG A 1 96 ? -2.160 20.563 -13.432 1.00 76.69 96 ARG A O 1
ATOM 717 N N . SER A 1 97 ? -1.382 22.150 -12.053 1.00 85.50 97 SER A N 1
ATOM 718 C CA . SER A 1 97 ? 0.021 21.896 -12.384 1.00 85.50 97 SER A CA 1
ATOM 719 C C . SER A 1 97 ? 0.429 20.465 -12.012 1.00 85.50 97 SER A C 1
ATOM 721 O O . SER A 1 97 ? 0.010 19.932 -10.978 1.00 85.50 97 SER A O 1
ATOM 723 N N . ARG A 1 98 ? 1.346 19.875 -12.788 1.00 84.06 98 ARG A N 1
ATOM 724 C CA . ARG A 1 98 ? 1.951 18.561 -12.502 1.00 84.06 98 ARG A CA 1
ATOM 725 C C . ARG A 1 98 ? 2.482 18.453 -11.065 1.00 84.06 98 ARG A C 1
ATOM 727 O O . ARG A 1 98 ? 2.339 17.416 -10.423 1.00 84.06 98 ARG A O 1
ATOM 734 N N . ARG A 1 99 ? 3.056 19.537 -10.534 1.00 86.00 99 ARG A N 1
ATOM 735 C CA . ARG A 1 99 ? 3.568 19.610 -9.156 1.00 86.00 99 ARG A CA 1
ATOM 736 C C . ARG A 1 99 ? 2.447 19.475 -8.121 1.00 86.00 99 ARG A C 1
ATOM 738 O O . ARG A 1 99 ? 2.618 18.767 -7.131 1.00 86.00 99 ARG A O 1
ATOM 745 N N . THR A 1 100 ? 1.304 20.120 -8.351 1.00 88.50 100 THR A N 1
ATOM 746 C CA . THR A 1 100 ? 0.120 20.013 -7.484 1.00 88.50 100 THR A CA 1
ATOM 747 C C . THR A 1 100 ? -0.424 18.587 -7.473 1.00 88.50 100 THR A C 1
ATOM 749 O O . THR A 1 100 ? -0.689 18.048 -6.399 1.00 88.50 100 THR A O 1
ATOM 752 N N . LEU A 1 101 ? -0.521 17.955 -8.647 1.00 87.75 101 LEU A N 1
ATOM 753 C CA . LEU A 1 101 ? -0.976 16.568 -8.789 1.00 87.75 101 LEU A CA 1
ATOM 754 C C . LEU A 1 101 ? -0.053 15.599 -8.041 1.00 87.75 101 LEU A C 1
ATOM 756 O O . LEU A 1 101 ? -0.513 14.824 -7.206 1.00 87.75 101 LEU A O 1
ATOM 760 N N . GLN A 1 102 ? 1.263 15.711 -8.238 1.00 89.38 102 GLN A N 1
ATOM 761 C CA . GLN A 1 102 ? 2.244 14.883 -7.528 1.00 89.38 102 GLN A CA 1
ATOM 762 C C . GLN A 1 102 ? 2.184 15.068 -6.011 1.00 89.38 102 GLN A C 1
ATOM 764 O O . GLN A 1 102 ? 2.246 14.088 -5.267 1.00 89.38 102 GLN A O 1
ATOM 769 N N . ARG A 1 103 ? 2.048 16.314 -5.537 1.00 89.56 103 ARG A N 1
ATOM 770 C CA . ARG A 1 103 ? 1.923 16.602 -4.103 1.00 89.56 103 ARG A CA 1
ATOM 771 C C . ARG A 1 103 ? 0.668 15.957 -3.520 1.00 89.56 103 ARG A C 1
ATOM 773 O O . ARG A 1 103 ? 0.752 15.345 -2.461 1.00 89.56 103 ARG A O 1
ATOM 780 N N . ARG A 1 104 ? -0.475 16.063 -4.203 1.00 89.25 104 ARG A N 1
ATOM 781 C CA . ARG A 1 104 ? -1.746 15.469 -3.762 1.00 89.25 104 ARG A CA 1
ATOM 782 C C . ARG A 1 104 ? -1.693 13.942 -3.756 1.00 89.25 104 ARG A C 1
ATOM 784 O O . ARG A 1 104 ? -2.154 13.327 -2.796 1.00 89.25 104 ARG A O 1
ATOM 791 N N . TYR A 1 105 ? -1.088 13.347 -4.782 1.00 91.94 105 TYR A N 1
ATOM 792 C CA . TYR A 1 105 ? -0.868 11.905 -4.854 1.00 91.94 105 TYR A CA 1
ATOM 793 C C . TYR A 1 105 ? -0.041 11.414 -3.658 1.00 91.94 105 TYR A C 1
ATOM 795 O O . TYR A 1 105 ? -0.466 10.502 -2.950 1.00 91.94 105 TYR A O 1
ATOM 803 N N . ARG A 1 106 ? 1.091 12.074 -3.366 1.00 92.88 106 ARG A N 1
ATOM 804 C CA . ARG A 1 106 ? 1.943 11.747 -2.208 1.00 92.88 106 ARG A CA 1
ATOM 805 C C . ARG A 1 106 ? 1.230 11.953 -0.877 1.00 92.88 106 ARG A C 1
ATOM 807 O O . ARG A 1 106 ? 1.328 11.101 -0.009 1.00 92.88 106 ARG A O 1
ATOM 814 N N . ALA A 1 107 ? 0.478 13.040 -0.725 1.00 90.62 107 ALA A N 1
ATOM 815 C CA . ALA A 1 107 ? -0.283 13.297 0.498 1.00 90.62 107 ALA A CA 1
ATOM 816 C C . ALA A 1 107 ? -1.356 12.226 0.764 1.00 90.62 107 ALA A C 1
ATOM 818 O O . ALA A 1 107 ? -1.671 11.944 1.914 1.00 90.62 107 ALA A O 1
ATOM 819 N N . THR A 1 108 ? -1.902 11.623 -0.294 1.00 91.19 108 THR A N 1
ATOM 820 C CA . THR A 1 108 ? -2.935 10.586 -0.184 1.00 91.19 108 THR A CA 1
ATOM 821 C C . THR A 1 108 ? -2.335 9.201 0.050 1.00 91.19 108 THR A C 1
ATOM 823 O O . THR A 1 108 ? -2.804 8.462 0.907 1.00 91.19 108 THR A O 1
ATOM 826 N N . THR A 1 109 ? -1.314 8.835 -0.726 1.00 91.81 109 THR A N 1
ATOM 827 C CA . THR A 1 109 ? -0.784 7.461 -0.768 1.00 91.81 109 THR A CA 1
ATOM 828 C C . THR A 1 109 ? 0.462 7.261 0.087 1.00 91.81 109 THR A C 1
ATOM 830 O O . THR A 1 109 ? 0.899 6.131 0.257 1.00 91.81 109 THR A O 1
ATOM 833 N N . GLY A 1 110 ? 1.083 8.342 0.563 1.00 94.31 110 GLY A N 1
ATOM 834 C CA . GLY A 1 110 ? 2.419 8.342 1.162 1.00 94.31 110 GLY A CA 1
ATOM 835 C C . GLY A 1 110 ? 3.563 8.148 0.160 1.00 94.31 110 GLY A C 1
ATOM 836 O O . GLY A 1 110 ? 4.696 8.523 0.445 1.00 94.31 110 GLY A O 1
ATOM 837 N N . LEU A 1 111 ? 3.282 7.649 -1.047 1.00 94.19 111 LEU A N 1
ATOM 838 C CA . LEU A 1 111 ? 4.279 7.330 -2.064 1.00 94.19 111 LEU A CA 1
ATOM 839 C C . LEU A 1 111 ? 4.145 8.230 -3.292 1.00 94.19 111 LEU A C 1
ATOM 841 O O . LEU A 1 111 ? 3.137 8.889 -3.529 1.00 94.19 111 LEU A O 1
ATOM 845 N N . SER A 1 112 ? 5.193 8.282 -4.108 1.00 92.81 112 SER A N 1
ATOM 846 C CA . SER A 1 112 ? 5.077 8.887 -5.438 1.00 92.81 112 SER A CA 1
ATOM 847 C C . SER A 1 112 ? 4.436 7.908 -6.422 1.00 92.81 112 SER A C 1
ATOM 849 O O . SER A 1 112 ? 4.591 6.700 -6.268 1.00 92.81 112 SER A O 1
ATOM 851 N N . GLN A 1 113 ? 3.787 8.417 -7.471 1.00 90.19 113 GLN A N 1
ATOM 852 C CA . GLN A 1 113 ? 3.234 7.575 -8.541 1.00 90.19 113 GLN A CA 1
ATOM 853 C C . GLN A 1 113 ? 4.309 6.687 -9.186 1.00 90.19 113 GLN A C 1
ATOM 855 O O . GLN A 1 113 ? 4.0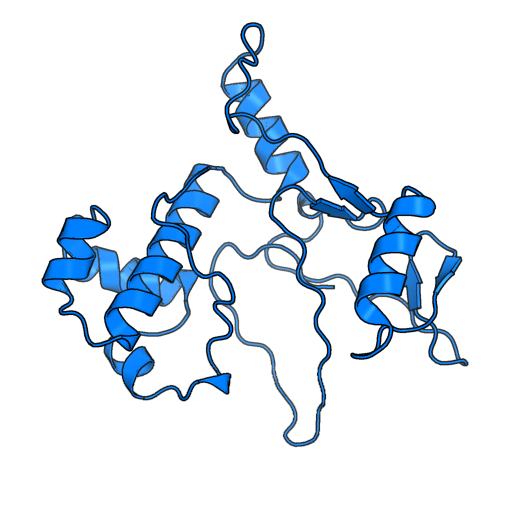72 5.512 -9.444 1.00 90.19 113 GLN A O 1
ATOM 860 N N . VAL A 1 114 ? 5.525 7.220 -9.357 1.00 92.06 114 VAL A N 1
ATOM 861 C CA . VAL A 1 114 ? 6.680 6.457 -9.856 1.00 92.06 114 VAL A CA 1
ATOM 862 C C . VAL A 1 114 ? 7.040 5.311 -8.909 1.00 92.06 114 VAL A C 1
ATOM 864 O O . VAL A 1 114 ? 7.266 4.198 -9.368 1.00 92.06 114 VAL A O 1
ATOM 867 N N . ALA A 1 115 ? 7.073 5.560 -7.597 1.00 93.56 115 ALA A N 1
ATOM 868 C CA . ALA A 1 115 ? 7.381 4.524 -6.612 1.00 93.56 115 ALA A CA 1
ATOM 869 C C . ALA A 1 115 ? 6.318 3.417 -6.607 1.00 93.56 115 ALA A C 1
ATOM 871 O O . ALA A 1 115 ? 6.679 2.248 -6.648 1.00 93.56 115 ALA A O 1
ATOM 872 N N . VAL A 1 116 ? 5.033 3.786 -6.635 1.00 92.62 116 VAL A N 1
ATOM 873 C CA . VAL A 1 116 ? 3.923 2.827 -6.759 1.00 92.62 116 VAL A CA 1
ATOM 874 C C . VAL A 1 116 ? 4.076 1.984 -8.024 1.00 92.62 116 VAL A C 1
ATOM 876 O O . VAL A 1 116 ? 4.077 0.765 -7.938 1.00 92.62 116 VAL A O 1
ATOM 879 N N . THR A 1 117 ? 4.333 2.617 -9.172 1.00 91.75 117 THR A N 1
ATOM 880 C CA . THR A 1 117 ? 4.529 1.902 -10.445 1.00 91.75 117 THR A CA 1
ATOM 881 C C . THR A 1 117 ? 5.693 0.909 -10.364 1.00 91.75 117 THR A C 1
ATOM 883 O O . THR A 1 117 ? 5.586 -0.209 -10.852 1.00 91.75 117 THR A O 1
ATOM 886 N N . GLN A 1 118 ? 6.815 1.282 -9.734 1.00 94.00 118 GLN A N 1
ATOM 887 C CA . GLN A 1 118 ? 7.953 0.369 -9.562 1.00 94.00 118 GLN A CA 1
ATOM 888 C C . GLN A 1 118 ? 7.637 -0.798 -8.618 1.00 94.00 118 GLN A C 1
ATOM 890 O O . GLN A 1 118 ? 8.096 -1.910 -8.874 1.00 94.00 118 GLN A O 1
ATOM 895 N N . ILE A 1 119 ? 6.854 -0.559 -7.562 1.00 93.00 119 ILE A N 1
ATOM 896 C CA . ILE A 1 119 ? 6.389 -1.602 -6.639 1.00 93.00 119 ILE A CA 1
ATOM 897 C C . ILE A 1 119 ? 5.459 -2.573 -7.370 1.00 93.00 119 ILE A C 1
ATOM 899 O O . ILE A 1 119 ? 5.704 -3.776 -7.341 1.00 93.00 119 ILE A O 1
ATOM 903 N N . ASP A 1 120 ? 4.450 -2.067 -8.080 1.00 92.06 120 ASP A N 1
ATOM 904 C CA . ASP A 1 120 ? 3.506 -2.890 -8.846 1.00 92.06 120 ASP A CA 1
ATOM 905 C C . ASP A 1 120 ? 4.236 -3.737 -9.889 1.00 92.06 120 ASP A C 1
ATOM 907 O O . ASP A 1 120 ? 4.005 -4.939 -10.007 1.00 92.06 120 ASP A O 1
ATOM 911 N N . ARG A 1 121 ? 5.202 -3.132 -10.583 1.00 94.25 121 ARG A N 1
ATOM 912 C CA . ARG A 1 121 ? 6.045 -3.812 -11.565 1.00 94.25 121 ARG A CA 1
ATOM 913 C C . ARG A 1 121 ? 6.914 -4.905 -10.945 1.00 94.25 121 ARG A C 1
ATOM 915 O O . ARG A 1 121 ? 7.021 -5.988 -11.511 1.00 94.25 121 ARG A O 1
ATOM 922 N N . ALA A 1 122 ? 7.506 -4.652 -9.778 1.00 93.81 122 ALA A N 1
ATOM 923 C CA . ALA A 1 122 ? 8.290 -5.655 -9.060 1.00 93.81 122 ALA A CA 1
ATOM 924 C C . ALA A 1 122 ? 7.416 -6.815 -8.553 1.00 93.81 122 ALA A C 1
ATOM 926 O O . ALA A 1 122 ? 7.827 -7.970 -8.656 1.00 93.81 122 ALA A O 1
ATOM 927 N N . ASN A 1 123 ? 6.204 -6.528 -8.071 1.00 92.12 123 ASN A N 1
ATOM 928 C CA . ASN A 1 123 ? 5.233 -7.539 -7.645 1.00 92.12 123 ASN A CA 1
ATOM 929 C C . ASN A 1 123 ? 4.747 -8.401 -8.822 1.00 92.12 123 ASN A C 1
ATOM 931 O O . ASN A 1 123 ? 4.652 -9.625 -8.697 1.00 92.12 123 ASN A O 1
ATOM 935 N N . ALA A 1 124 ? 4.491 -7.784 -9.980 1.00 92.25 124 ALA A N 1
ATOM 936 C CA . ALA A 1 124 ? 4.160 -8.499 -11.209 1.00 92.25 124 ALA A CA 1
ATOM 937 C C . ALA A 1 124 ? 5.315 -9.416 -11.639 1.00 92.25 124 ALA A C 1
ATOM 939 O O . ALA A 1 124 ? 5.100 -10.597 -11.904 1.00 92.25 124 ALA A O 1
ATOM 940 N N . ALA A 1 125 ? 6.556 -8.915 -11.612 1.00 93.50 125 ALA A N 1
ATOM 941 C CA . ALA A 1 125 ? 7.731 -9.715 -11.946 1.00 93.50 125 ALA A CA 1
ATOM 942 C C . ALA A 1 125 ? 7.915 -10.899 -10.988 1.00 93.50 125 ALA A C 1
ATOM 944 O O . ALA A 1 125 ? 8.200 -12.012 -11.424 1.00 93.50 125 ALA A O 1
ATOM 945 N N . ALA A 1 126 ? 7.722 -10.677 -9.686 1.00 91.75 126 ALA A N 1
ATOM 946 C CA . ALA A 1 126 ? 7.789 -11.740 -8.692 1.00 91.75 126 ALA A CA 1
ATOM 947 C C . ALA A 1 126 ? 6.715 -12.809 -8.923 1.00 91.75 126 ALA A C 1
ATOM 949 O O . ALA A 1 126 ? 6.979 -13.991 -8.729 1.00 91.75 126 ALA A O 1
ATOM 950 N N . THR A 1 127 ? 5.522 -12.414 -9.362 1.00 89.75 127 THR A N 1
ATOM 951 C CA . THR A 1 127 ? 4.449 -13.351 -9.716 1.00 89.75 127 THR A CA 1
ATOM 952 C C . THR A 1 127 ? 4.816 -14.166 -10.953 1.00 89.75 127 THR A C 1
ATOM 954 O O . THR A 1 127 ? 4.836 -15.385 -10.861 1.00 89.75 127 THR A O 1
ATOM 957 N N . MET A 1 128 ? 5.261 -13.526 -12.041 1.00 90.88 128 MET A N 1
ATOM 958 C CA . MET A 1 128 ? 5.710 -14.237 -13.249 1.00 90.88 128 MET A CA 1
ATOM 959 C C . MET A 1 128 ? 6.807 -15.270 -12.949 1.00 90.88 128 MET A C 1
ATOM 961 O O . MET A 1 128 ? 6.748 -16.401 -13.420 1.00 90.88 128 MET A O 1
ATOM 965 N N . LEU A 1 129 ? 7.811 -14.895 -12.153 1.00 90.12 129 LEU A N 1
ATOM 966 C CA . LEU A 1 129 ? 8.918 -15.790 -11.811 1.00 90.12 129 LEU A CA 1
ATOM 967 C C . LEU A 1 129 ? 8.481 -16.958 -10.915 1.00 90.12 129 LEU A C 1
ATOM 969 O O . LEU A 1 129 ? 9.018 -18.055 -11.053 1.00 90.12 129 LEU A O 1
ATOM 973 N N . ARG A 1 130 ? 7.521 -16.741 -10.005 1.00 85.94 130 ARG A N 1
ATOM 974 C CA . ARG A 1 130 ? 6.929 -17.820 -9.194 1.00 85.94 130 ARG A CA 1
ATOM 975 C C . ARG A 1 130 ? 6.120 -18.789 -10.045 1.00 85.94 130 ARG A C 1
ATOM 977 O O . ARG A 1 130 ? 6.231 -19.992 -9.847 1.00 85.94 130 ARG A O 1
ATOM 984 N N . ASP A 1 131 ? 5.399 -18.270 -11.032 1.00 86.00 131 ASP A N 1
ATOM 985 C CA . ASP A 1 131 ? 4.638 -19.067 -11.998 1.00 86.00 131 ASP A CA 1
ATOM 986 C C . ASP A 1 131 ? 5.553 -19.827 -12.986 1.00 86.00 131 ASP A C 1
ATOM 988 O O . ASP A 1 131 ? 5.078 -20.504 -13.897 1.00 86.00 131 ASP A O 1
ATOM 992 N N . GLY A 1 132 ? 6.878 -19.735 -12.815 1.00 86.81 132 GLY A N 1
ATOM 993 C CA . GLY A 1 132 ? 7.874 -20.480 -13.578 1.00 86.81 132 GLY A CA 1
ATOM 994 C C . GLY A 1 132 ? 8.285 -19.828 -14.898 1.00 86.81 132 GLY A C 1
ATOM 995 O O . GLY A 1 132 ? 9.012 -20.452 -15.673 1.00 86.81 132 GLY A O 1
ATOM 996 N N . LEU A 1 133 ? 7.857 -18.590 -15.179 1.00 87.50 133 LEU A N 1
ATOM 997 C CA . LEU A 1 133 ? 8.293 -17.883 -16.383 1.00 87.50 133 LEU A CA 1
ATOM 998 C C . LEU A 1 133 ? 9.782 -17.519 -16.304 1.00 87.50 133 LEU A C 1
ATOM 1000 O O . LEU A 1 133 ? 10.315 -17.178 -15.247 1.00 87.50 133 LEU A O 1
ATOM 1004 N N . ASP A 1 134 ? 10.442 -17.529 -17.464 1.00 90.00 134 ASP A N 1
ATOM 1005 C CA . ASP A 1 134 ? 11.844 -17.129 -17.578 1.00 90.00 134 ASP A CA 1
ATOM 1006 C C . ASP A 1 134 ? 12.034 -15.629 -17.283 1.00 90.00 134 ASP A C 1
ATOM 1008 O O . ASP A 1 134 ? 11.213 -14.778 -17.641 1.00 90.00 134 ASP A O 1
ATOM 1012 N N . TRP A 1 135 ? 13.173 -15.276 -16.685 1.00 90.06 135 TRP A N 1
ATOM 1013 C CA . TRP A 1 135 ? 13.511 -13.893 -16.350 1.00 90.06 135 TRP A CA 1
ATOM 1014 C C . TRP A 1 135 ? 13.572 -12.997 -17.588 1.00 90.06 135 TRP A C 1
ATOM 1016 O O . TRP A 1 135 ? 13.276 -11.808 -17.488 1.00 90.06 135 TRP A O 1
ATOM 1026 N N . ARG A 1 136 ? 13.911 -13.548 -18.761 1.00 94.56 136 ARG A N 1
ATOM 1027 C CA . ARG A 1 136 ? 13.907 -12.804 -20.030 1.00 94.56 136 ARG A CA 1
ATOM 1028 C C . ARG A 1 136 ? 12.502 -12.346 -20.402 1.00 94.56 136 ARG A C 1
ATOM 1030 O O . ARG A 1 136 ? 12.336 -11.207 -20.829 1.00 94.56 136 ARG A O 1
ATOM 1037 N N . ALA A 1 137 ? 11.502 -13.204 -20.188 1.00 93.00 137 ALA A N 1
ATOM 1038 C CA . ALA A 1 137 ? 10.103 -12.858 -20.404 1.00 93.00 137 ALA A CA 1
ATOM 1039 C C . ALA A 1 137 ? 9.667 -11.759 -19.428 1.00 93.00 137 ALA A C 1
ATOM 1041 O O . ALA A 1 137 ? 9.122 -10.750 -19.857 1.00 93.00 137 ALA A O 1
ATOM 1042 N N . ALA A 1 138 ? 10.003 -11.883 -18.140 1.00 92.56 138 ALA A N 1
ATOM 1043 C CA . ALA A 1 138 ? 9.704 -10.843 -17.153 1.00 92.56 138 ALA A CA 1
ATOM 1044 C C . ALA A 1 138 ? 10.360 -9.490 -17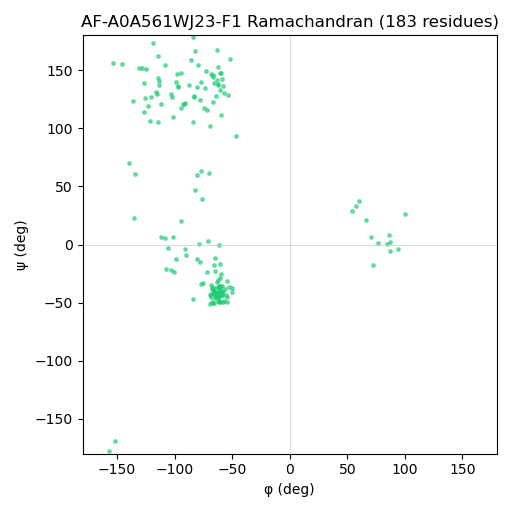.493 1.00 92.56 138 ALA A C 1
ATOM 1046 O O . ALA A 1 138 ? 9.715 -8.448 -17.382 1.00 92.56 138 ALA A O 1
ATOM 1047 N N . VAL A 1 139 ? 11.622 -9.488 -17.942 1.00 95.25 139 VAL A N 1
ATOM 1048 C CA . VAL A 1 139 ? 12.327 -8.267 -18.366 1.00 95.25 139 VAL A CA 1
ATOM 1049 C C . VAL A 1 139 ? 11.628 -7.615 -19.557 1.00 95.25 139 VAL A C 1
ATOM 1051 O O . VAL A 1 139 ? 11.345 -6.418 -19.503 1.00 95.25 139 VAL A O 1
ATOM 1054 N N . ALA A 1 140 ? 11.311 -8.395 -20.592 1.00 94.31 140 ALA A N 1
ATOM 1055 C CA . ALA A 1 140 ? 10.671 -7.896 -21.804 1.00 94.31 140 ALA A CA 1
ATOM 1056 C C . ALA A 1 140 ? 9.244 -7.391 -21.543 1.00 94.31 140 ALA A C 1
ATOM 1058 O O . ALA A 1 140 ? 8.917 -6.264 -21.904 1.00 94.31 140 ALA A O 1
ATOM 1059 N N . THR A 1 141 ? 8.409 -8.189 -20.871 1.00 94.88 141 THR A N 1
ATOM 1060 C CA . THR A 1 141 ? 7.001 -7.864 -20.602 1.00 94.88 141 THR A CA 1
ATOM 1061 C C . THR A 1 141 ? 6.850 -6.645 -19.698 1.00 94.88 141 THR A C 1
ATOM 1063 O O . THR A 1 141 ? 5.954 -5.835 -19.905 1.00 94.88 141 THR A O 1
ATOM 1066 N N . LEU A 1 142 ? 7.727 -6.487 -18.703 1.00 95.31 142 LEU A N 1
ATOM 1067 C CA . LEU A 1 142 ? 7.623 -5.416 -17.707 1.00 95.31 142 LEU A CA 1
ATOM 1068 C C . LEU A 1 142 ? 8.582 -4.247 -17.986 1.00 95.31 142 LEU A C 1
ATOM 1070 O O . LEU A 1 142 ? 8.718 -3.337 -17.165 1.00 95.31 142 LEU A O 1
ATOM 1074 N N . GLY A 1 143 ? 9.274 -4.253 -19.127 1.00 94.38 143 GLY A N 1
ATOM 1075 C CA . GLY A 1 143 ? 10.162 -3.166 -19.542 1.00 94.38 143 GLY A CA 1
ATOM 1076 C C . GLY A 1 143 ? 11.311 -2.904 -18.564 1.00 94.38 143 GLY A C 1
ATOM 1077 O O . GLY A 1 143 ? 11.652 -1.749 -18.287 1.00 94.38 143 GLY A O 1
ATOM 1078 N N . TYR A 1 144 ? 11.883 -3.950 -17.964 1.00 95.31 144 TYR A N 1
ATOM 1079 C CA . TYR A 1 144 ? 13.179 -3.809 -17.298 1.00 95.31 144 TYR A CA 1
ATOM 1080 C C . TYR A 1 144 ? 14.275 -3.676 -18.355 1.00 95.31 144 TYR A C 1
ATOM 1082 O O . TYR A 1 144 ? 14.159 -4.210 -19.452 1.00 95.31 144 TYR A O 1
ATOM 1090 N N . PHE A 1 145 ? 15.345 -2.955 -18.025 1.00 93.81 145 PHE A N 1
ATOM 1091 C CA . PHE A 1 145 ? 16.464 -2.790 -18.951 1.00 93.81 145 PHE A CA 1
ATOM 1092 C C . PHE A 1 145 ? 17.238 -4.104 -19.132 1.00 93.81 145 PHE A C 1
ATOM 1094 O O . PHE A 1 145 ? 17.565 -4.494 -20.247 1.00 93.81 145 PHE A O 1
ATOM 1101 N N . ASP A 1 146 ? 17.490 -4.808 -18.028 1.00 94.31 146 ASP A N 1
ATOM 1102 C CA . ASP A 1 146 ? 18.196 -6.083 -18.007 1.00 94.31 146 ASP A CA 1
ATOM 1103 C C . ASP A 1 146 ? 17.844 -6.900 -16.747 1.00 94.31 146 ASP A C 1
ATOM 1105 O O . ASP A 1 146 ? 17.039 -6.496 -15.895 1.00 94.31 146 ASP A O 1
ATOM 1109 N N . GLN A 1 147 ? 18.484 -8.063 -16.616 1.00 94.69 147 GLN A N 1
ATOM 1110 C CA . GLN A 1 147 ? 18.344 -8.944 -15.460 1.00 94.69 147 GLN A CA 1
ATOM 1111 C C . GLN A 1 147 ? 18.795 -8.293 -14.144 1.00 94.69 147 GLN A C 1
ATOM 1113 O O . GLN A 1 147 ? 18.207 -8.566 -13.096 1.00 94.69 147 GLN A O 1
ATOM 1118 N N . ALA A 1 148 ? 19.833 -7.452 -14.167 1.00 95.25 148 ALA A N 1
ATOM 1119 C CA . ALA A 1 148 ? 20.364 -6.817 -12.967 1.00 95.25 148 ALA A CA 1
ATOM 1120 C C . ALA A 1 148 ? 19.358 -5.806 -12.403 1.00 95.25 148 ALA A C 1
ATOM 1122 O O . ALA A 1 148 ? 19.083 -5.815 -11.202 1.00 95.25 148 ALA A O 1
ATOM 1123 N N . HIS A 1 149 ? 18.727 -5.006 -13.261 1.00 95.69 149 HIS A N 1
ATOM 1124 C CA . HIS A 1 149 ? 17.671 -4.069 -12.883 1.00 95.69 149 HIS A CA 1
ATOM 1125 C C . HIS A 1 149 ? 16.449 -4.791 -12.306 1.00 95.69 149 HIS A C 1
ATOM 1127 O O . HIS A 1 149 ? 15.908 -4.356 -11.286 1.00 95.69 149 HIS A O 1
ATOM 1133 N N . LEU A 1 150 ? 16.046 -5.916 -12.906 1.00 95.19 150 LEU A N 1
ATOM 1134 C CA . LEU A 1 150 ? 15.000 -6.776 -12.350 1.00 95.19 150 LEU A CA 1
ATOM 1135 C C . LEU A 1 150 ? 15.399 -7.302 -10.962 1.00 95.19 150 LEU A C 1
ATOM 1137 O O . LEU A 1 150 ? 14.640 -7.170 -10.002 1.00 95.19 150 LEU A O 1
ATOM 1141 N N . ALA A 1 151 ? 16.610 -7.843 -10.821 1.00 94.75 151 ALA A N 1
ATOM 1142 C CA . ALA A 1 151 ? 17.100 -8.374 -9.552 1.00 94.75 151 ALA A CA 1
ATOM 1143 C C . ALA A 1 151 ? 17.166 -7.302 -8.450 1.00 94.75 151 ALA A C 1
ATOM 1145 O O . ALA A 1 151 ? 16.806 -7.576 -7.304 1.00 94.75 151 ALA A O 1
ATOM 1146 N N . HIS A 1 152 ? 17.586 -6.078 -8.782 1.00 95.62 152 HIS A N 1
ATOM 1147 C CA . HIS A 1 152 ? 17.581 -4.949 -7.853 1.00 95.62 152 HIS A CA 1
ATOM 1148 C C . HIS A 1 152 ? 16.165 -4.568 -7.416 1.00 95.62 152 HIS A C 1
ATOM 1150 O O . HIS A 1 152 ? 15.945 -4.353 -6.224 1.00 95.62 152 HIS A O 1
ATOM 1156 N N . ALA A 1 153 ? 15.203 -4.526 -8.341 1.00 95.06 153 ALA A N 1
ATOM 1157 C CA . ALA A 1 153 ? 13.813 -4.225 -8.011 1.00 95.06 153 ALA A CA 1
ATOM 1158 C C . ALA A 1 153 ? 13.182 -5.302 -7.115 1.00 95.06 153 ALA A C 1
ATOM 1160 O O . ALA A 1 153 ? 12.531 -4.955 -6.133 1.00 95.06 153 ALA A O 1
ATOM 1161 N N . LEU A 1 154 ? 13.432 -6.587 -7.392 1.00 94.38 154 LEU A N 1
ATOM 1162 C CA . LEU A 1 154 ? 12.961 -7.697 -6.556 1.00 94.38 154 LEU A CA 1
ATOM 1163 C C . LEU A 1 154 ? 13.535 -7.611 -5.137 1.00 94.38 154 LEU A C 1
ATOM 1165 O O . LEU A 1 154 ? 12.793 -7.616 -4.158 1.00 94.38 154 LEU A O 1
ATOM 1169 N N . ARG A 1 155 ? 14.853 -7.430 -5.001 1.00 93.06 155 ARG A N 1
ATOM 1170 C CA . ARG A 1 155 ? 15.470 -7.260 -3.675 1.00 93.06 155 ARG A CA 1
ATOM 1171 C C . ARG A 1 155 ? 14.894 -6.057 -2.939 1.00 93.06 155 ARG A C 1
ATOM 1173 O O . ARG A 1 155 ? 14.608 -6.156 -1.753 1.00 93.06 155 ARG A O 1
ATOM 1180 N N . ARG A 1 156 ? 14.722 -4.932 -3.638 1.00 94.38 156 ARG A N 1
ATOM 1181 C CA . ARG A 1 156 ? 14.257 -3.689 -3.027 1.00 94.38 156 ARG A CA 1
ATOM 1182 C C . ARG A 1 156 ? 12.798 -3.758 -2.596 1.00 94.38 156 ARG A C 1
ATOM 1184 O O . ARG A 1 156 ? 12.518 -3.361 -1.480 1.00 94.38 156 ARG A O 1
ATOM 1191 N N . TYR A 1 157 ? 11.882 -4.175 -3.463 1.00 92.50 157 TYR A N 1
ATOM 1192 C CA . TYR A 1 157 ? 10.439 -4.011 -3.235 1.00 92.50 157 TYR A CA 1
ATOM 1193 C C . TYR A 1 157 ? 9.731 -5.290 -2.785 1.00 92.50 157 TYR A C 1
ATOM 1195 O O . TYR A 1 157 ? 8.682 -5.212 -2.161 1.00 92.50 157 TYR A O 1
ATOM 1203 N N . VAL A 1 158 ? 10.315 -6.454 -3.070 1.00 90.62 158 VAL A N 1
ATOM 1204 C CA . VAL A 1 158 ? 9.775 -7.782 -2.729 1.00 90.62 158 VAL A CA 1
ATOM 1205 C C . VAL A 1 158 ? 10.585 -8.422 -1.587 1.00 90.62 158 VAL A C 1
ATOM 1207 O O . VAL A 1 158 ? 10.100 -9.309 -0.889 1.00 90.62 158 VAL A O 1
ATOM 1210 N N . GLY A 1 159 ? 11.825 -7.974 -1.361 1.00 90.44 159 GLY A N 1
ATOM 1211 C CA . GLY A 1 159 ? 12.699 -8.489 -0.299 1.00 90.44 159 GLY A CA 1
ATOM 1212 C C . GLY A 1 159 ? 13.331 -9.843 -0.625 1.00 90.44 159 GLY A C 1
ATOM 1213 O O . GLY A 1 159 ? 14.092 -10.379 0.174 1.00 90.44 159 GLY A O 1
ATOM 1214 N N . HIS A 1 160 ? 13.057 -10.385 -1.813 1.00 86.44 160 HIS A N 1
ATOM 1215 C CA . HIS A 1 160 ? 13.511 -11.702 -2.241 1.00 86.44 160 HIS A CA 1
ATOM 1216 C C . HIS A 1 160 ? 14.280 -11.618 -3.557 1.00 86.44 160 HIS A C 1
ATOM 1218 O O . HIS A 1 160 ? 14.054 -10.751 -4.398 1.00 86.44 160 HIS A O 1
ATOM 1224 N N . THR A 1 161 ? 15.213 -12.547 -3.747 1.00 88.31 161 THR A N 1
ATOM 1225 C CA . THR A 1 161 ? 15.858 -12.761 -5.050 1.00 88.31 161 THR A CA 1
ATOM 1226 C C . THR A 1 161 ? 15.018 -13.710 -5.893 1.00 88.31 161 THR A C 1
ATOM 1228 O O . THR A 1 161 ? 14.290 -14.514 -5.324 1.00 88.31 161 THR A O 1
ATOM 1231 N N . ALA A 1 162 ? 15.183 -13.700 -7.220 1.00 81.88 162 ALA A N 1
ATOM 1232 C CA . ALA A 1 162 ? 14.497 -14.642 -8.116 1.00 81.88 162 ALA A CA 1
ATOM 1233 C C . ALA A 1 162 ? 14.636 -16.111 -7.667 1.00 81.88 162 ALA A C 1
ATOM 1235 O O . ALA A 1 162 ? 13.660 -16.849 -7.651 1.00 81.88 162 ALA A O 1
ATOM 1236 N N . ARG A 1 163 ? 15.828 -16.515 -7.204 1.00 81.44 163 ARG A N 1
ATOM 1237 C CA . ARG A 1 163 ? 16.054 -17.849 -6.625 1.00 81.44 163 ARG A CA 1
ATOM 1238 C C . ARG A 1 163 ? 15.270 -18.057 -5.325 1.00 81.44 163 ARG A C 1
ATOM 1240 O O . ARG A 1 163 ? 14.708 -19.124 -5.119 1.00 81.44 163 ARG A O 1
ATOM 1247 N N . GLY A 1 164 ? 15.247 -17.047 -4.456 1.00 79.88 164 GLY A N 1
ATOM 1248 C CA . GLY A 1 164 ? 14.475 -17.070 -3.213 1.00 79.88 164 GLY A CA 1
ATOM 1249 C C . GLY A 1 164 ? 12.966 -17.175 -3.448 1.00 79.88 164 GLY A C 1
ATOM 1250 O O . GLY A 1 164 ? 12.298 -17.835 -2.665 1.00 79.88 164 GLY A O 1
ATOM 1251 N N . LEU A 1 165 ? 12.446 -16.608 -4.546 1.00 80.19 165 LEU A N 1
ATOM 1252 C CA . LEU A 1 165 ? 11.030 -16.723 -4.922 1.00 80.19 165 LEU A CA 1
ATOM 1253 C C . LEU A 1 165 ? 10.601 -18.180 -5.131 1.00 80.19 165 LEU A C 1
ATOM 1255 O O . LEU A 1 165 ? 9.506 -18.539 -4.727 1.00 80.19 165 LEU A O 1
ATOM 1259 N N . GLY A 1 166 ? 11.455 -19.005 -5.747 1.00 67.12 166 GLY A N 1
ATOM 1260 C CA . GLY A 1 166 ? 11.153 -20.418 -6.001 1.00 67.12 166 GLY A CA 1
ATOM 1261 C C . GLY A 1 166 ? 11.308 -21.327 -4.777 1.00 67.12 166 GLY A C 1
ATOM 1262 O O . GLY A 1 166 ? 10.835 -22.457 -4.798 1.00 67.12 166 GLY A O 1
ATOM 1263 N N . ALA A 1 167 ? 11.981 -20.855 -3.723 1.00 63.25 167 ALA A N 1
ATOM 1264 C CA . ALA A 1 167 ? 12.177 -21.595 -2.473 1.00 63.25 167 ALA A CA 1
ATOM 1265 C C . ALA A 1 167 ? 11.211 -21.155 -1.358 1.00 63.25 167 ALA A C 1
ATOM 1267 O O . ALA A 1 167 ? 10.965 -21.913 -0.421 1.00 63.25 167 ALA A O 1
ATOM 1268 N N . ALA A 1 168 ? 10.687 -19.931 -1.437 1.00 60.28 168 ALA A N 1
ATOM 1269 C CA . ALA A 1 168 ? 9.689 -19.414 -0.516 1.00 60.28 168 ALA A CA 1
ATOM 1270 C C . ALA A 1 168 ? 8.325 -20.054 -0.826 1.00 60.28 168 ALA A C 1
ATOM 1272 O O . ALA A 1 168 ? 7.787 -19.875 -1.914 1.00 60.28 168 ALA A O 1
ATOM 1273 N N . GLY A 1 169 ? 7.770 -20.809 0.126 1.00 54.84 169 GLY A N 1
ATOM 1274 C CA . GLY A 1 169 ? 6.411 -21.346 0.015 1.00 54.84 169 GLY A CA 1
ATOM 1275 C C . GLY A 1 169 ? 5.341 -20.246 -0.042 1.00 54.84 169 GLY A C 1
ATOM 1276 O O . GLY A 1 169 ? 5.601 -19.084 0.280 1.00 54.84 169 GLY A O 1
ATOM 1277 N N . ASP A 1 170 ? 4.117 -20.631 -0.405 1.00 52.00 170 ASP A N 1
ATOM 1278 C CA . ASP A 1 170 ? 2.991 -19.726 -0.702 1.00 52.00 170 ASP A CA 1
ATOM 1279 C C . ASP A 1 170 ? 2.669 -18.724 0.430 1.00 52.00 170 ASP A C 1
ATOM 1281 O O . ASP A 1 170 ? 2.287 -17.579 0.189 1.00 52.00 170 ASP A O 1
ATOM 1285 N N . ALA A 1 171 ? 2.904 -19.122 1.685 1.00 46.25 171 ALA A N 1
ATOM 1286 C CA . ALA A 1 171 ? 2.591 -18.331 2.876 1.00 46.25 171 ALA A CA 1
ATOM 1287 C C . ALA A 1 171 ? 3.504 -17.106 3.101 1.00 46.25 171 ALA A C 1
ATOM 1289 O O . ALA A 1 171 ? 3.091 -16.150 3.754 1.00 46.25 171 ALA A O 1
ATOM 1290 N N . ALA A 1 172 ? 4.732 -17.094 2.566 1.00 47.81 172 ALA A N 1
ATOM 1291 C CA . ALA A 1 172 ? 5.699 -16.016 2.828 1.00 47.81 172 ALA A CA 1
ATOM 1292 C C . ALA A 1 172 ? 5.466 -14.761 1.966 1.00 47.81 172 ALA A C 1
ATOM 1294 O O . ALA A 1 172 ? 6.059 -13.709 2.203 1.00 47.81 172 ALA A O 1
ATOM 1295 N N . MET A 1 173 ? 4.625 -14.876 0.937 1.00 55.44 173 MET A N 1
ATOM 1296 C CA . MET A 1 173 ? 4.601 -13.967 -0.206 1.00 55.44 173 MET A CA 1
ATOM 1297 C C . MET A 1 173 ? 3.163 -13.571 -0.519 1.00 55.44 173 MET A C 1
ATOM 1299 O O . MET A 1 173 ? 2.647 -13.828 -1.607 1.00 55.44 173 MET A O 1
ATOM 1303 N N . SER A 1 174 ? 2.503 -12.936 0.453 1.00 52.59 174 SER A N 1
ATOM 1304 C CA . SER A 1 174 ? 1.170 -12.349 0.284 1.00 52.59 174 SER A CA 1
ATOM 1305 C C . SER A 1 174 ? 1.225 -11.112 -0.632 1.00 52.59 174 SER A C 1
ATOM 1307 O O . SER A 1 174 ? 0.896 -9.987 -0.254 1.00 52.59 174 SER A O 1
ATOM 1309 N N . PHE A 1 175 ? 1.645 -11.300 -1.887 1.00 55.94 175 PHE A N 1
ATOM 1310 C CA . PHE A 1 175 ? 1.453 -10.348 -2.980 1.00 55.94 175 PHE A CA 1
ATOM 1311 C C . PHE A 1 175 ? 0.011 -10.456 -3.449 1.00 55.94 175 PHE A C 1
ATOM 1313 O O . PHE A 1 175 ? -0.276 -10.894 -4.558 1.00 55.94 175 PHE A O 1
ATOM 1320 N N . LEU A 1 176 ? -0.938 -10.132 -2.577 1.00 42.81 176 LEU A N 1
ATOM 1321 C CA . LEU A 1 176 ? -2.337 -10.454 -2.836 1.00 42.81 176 LEU A CA 1
ATOM 1322 C C . LEU A 1 176 ? -3.020 -9.434 -3.750 1.00 42.81 176 LEU A C 1
ATOM 1324 O O . LEU A 1 176 ? -4.115 -8.974 -3.472 1.00 42.81 176 LEU A O 1
ATOM 1328 N N . TYR A 1 177 ? -2.390 -9.046 -4.853 1.00 38.06 177 TYR A N 1
ATOM 1329 C CA . TYR A 1 177 ? -3.165 -8.695 -6.034 1.00 38.06 177 TYR A CA 1
ATOM 1330 C C . TYR A 1 177 ? -2.699 -9.566 -7.187 1.00 38.06 177 TYR A C 1
ATOM 1332 O O . TYR A 1 177 ? -1.560 -9.482 -7.634 1.00 38.06 177 TYR A O 1
ATOM 1340 N N . LYS A 1 178 ? -3.654 -10.343 -7.699 1.00 33.59 178 LYS A N 1
ATOM 1341 C CA . LYS A 1 178 ? -3.815 -10.558 -9.130 1.00 33.59 178 LYS A CA 1
ATOM 1342 C C . LYS A 1 178 ? -3.740 -9.174 -9.774 1.00 33.59 178 LYS A C 1
ATOM 1344 O O . LYS A 1 178 ? -4.723 -8.435 -9.776 1.00 33.59 178 LYS A O 1
ATOM 1349 N N . THR A 1 179 ? -2.548 -8.774 -10.201 1.00 37.00 179 THR A N 1
ATOM 1350 C CA . THR A 1 179 ? -2.384 -7.623 -11.076 1.00 37.00 179 THR A CA 1
ATOM 1351 C C . THR A 1 179 ? -3.189 -7.970 -12.319 1.00 37.00 179 THR A C 1
ATOM 1353 O O . THR A 1 179 ? -2.854 -8.916 -13.033 1.00 37.00 179 THR A O 1
ATOM 1356 N N . GLY A 1 180 ? -4.299 -7.264 -12.549 1.00 35.09 180 GLY A N 1
ATOM 1357 C CA . GLY A 1 180 ? -4.840 -7.177 -13.902 1.00 35.09 180 GLY A CA 1
ATOM 1358 C C . GLY A 1 180 ? -3.720 -6.724 -14.851 1.00 35.09 180 GLY A C 1
ATOM 1359 O O . GLY A 1 180 ? -2.720 -6.180 -14.379 1.00 35.09 180 GLY A O 1
ATOM 1360 N N . PRO A 1 181 ? -3.844 -6.956 -16.163 1.00 34.72 181 PRO A N 1
ATOM 1361 C CA . PRO A 1 181 ? -2.730 -6.853 -17.112 1.00 34.72 181 PRO A CA 1
ATOM 1362 C C . PRO A 1 181 ? -2.075 -5.461 -17.238 1.00 34.72 181 PRO A C 1
ATOM 1364 O O . PRO A 1 181 ? -1.112 -5.325 -17.981 1.00 34.72 181 PRO A O 1
ATOM 1367 N N . GLU A 1 182 ? -2.533 -4.446 -16.506 1.00 35.06 182 GLU A N 1
ATOM 1368 C CA . GLU A 1 182 ? -2.081 -3.064 -16.638 1.00 35.06 182 GLU A CA 1
ATOM 1369 C C . GLU A 1 182 ? -1.510 -2.535 -15.305 1.00 35.06 182 GLU A C 1
ATOM 1371 O O . GLU A 1 182 ? -2.267 -2.252 -14.368 1.00 35.06 182 GLU A O 1
ATOM 1376 N N . PRO A 1 183 ? -0.179 -2.382 -15.179 1.00 35.34 183 PRO A N 1
ATOM 1377 C CA . PRO A 1 183 ? 0.417 -1.633 -14.079 1.00 35.34 183 PRO A CA 1
ATOM 1378 C C . PRO A 1 183 ? 0.047 -0.143 -14.190 1.00 35.34 183 PRO A C 1
ATOM 1380 O O . PRO A 1 183 ? 0.375 0.512 -15.176 1.00 35.34 183 PRO A O 1
ATOM 1383 N N . GLY A 1 184 ? -0.581 0.416 -13.150 1.00 45.75 184 GLY A N 1
ATOM 1384 C CA . GLY A 1 184 ? -0.790 1.865 -13.018 1.00 45.75 184 GLY A CA 1
ATOM 1385 C C . GLY A 1 184 ? -2.171 2.425 -13.389 1.00 45.75 184 GLY A C 1
ATOM 1386 O O . GLY A 1 184 ? -2.241 3.606 -13.730 1.00 45.75 184 GLY A O 1
ATOM 1387 N N . SER A 1 185 ? -3.248 1.635 -13.301 1.00 34.59 185 SER A N 1
ATOM 1388 C CA . SER A 1 185 ? -4.636 2.141 -13.404 1.00 34.59 185 SER A CA 1
ATOM 1389 C C . SER A 1 185 ? -5.245 2.540 -12.057 1.00 34.59 185 SER A C 1
ATOM 1391 O O . SER A 1 185 ? -5.105 1.757 -11.090 1.00 34.59 185 SER A O 1
#

Mean predicted aligned error: 7.26 Å

Solvent-accessible surface area (backbone atoms only — not comparabl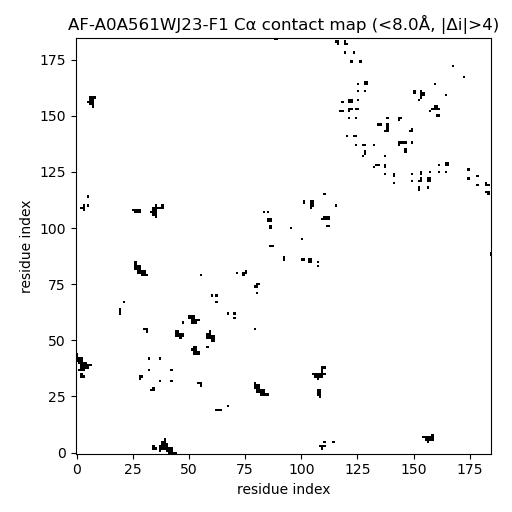e to full-atom values): 11256 Å² total; per-residue (Å²): 87,75,33,47,63,94,44,48,79,88,76,94,75,61,97,87,65,83,82,90,80,88,83,76,59,92,29,48,32,40,65,84,63,38,28,46,81,23,50,73,40,62,50,87,63,54,67,48,98,84,65,23,34,42,59,82,89,41,83,34,81,56,73,44,92,90,43,38,70,60,50,53,51,50,36,37,74,71,65,41,37,44,78,53,88,56,72,73,66,82,60,88,69,85,87,59,56,70,67,56,42,52,51,52,34,23,59,42,45,38,41,49,72,68,56,51,44,53,43,49,48,29,54,50,42,53,49,43,48,55,76,66,48,54,68,68,55,44,22,64,79,69,68,40,91,40,70,66,57,46,47,51,39,23,40,40,54,68,57,36,45,78,71,47,48,74,70,52,58,79,84,80,60,82,68,85,59,88,71,62,100,61,86,80,112

pLDDT: mean 84.43, std 15.7, range [33.59, 96.12]